Protein AF-A0A662SEF2-F1 (afdb_monomer_lite)

Secondary structure (DSSP, 8-state):
-GGGTTTT-----EEEEEESTTSSHHHHHHHHHHHHHHTT--EEEEE-PEEEETTEEEEEEEEETTT--EEEEEESS---SSEETTEEE-HHHIIIIIIHHHHHHHHH-SEEEEET--TTGGGSHHHHHHHHHHHHSSSEEEEEEESS---HHHHHHHH-TTEEEEE--GGGHHHHHHHHHHHHS--------

Radius of gyration: 16.82 Å; chains: 1; bounding box: 53×31×54 Å

pLDDT: mean 89.52, std 15.98, range [35.38, 98.81]

Sequence (193 aa):
MIFYLLSLMIVKVNVIVTGPPRSGKSTVIKKVIDELRKSGLKVGGIMTPQILIRGRRYGFKIVDIYTGGEKILASIDIKSRTKVSKYGVDLGVLESFGVEAIRRAIDSCDIIIIDEIGKMECLSKSFRNIVEMALNSDKAVLATIPMKTRDPFILSVKKRRDVIVFNVLEENKDKLAIKILRLVGGYDYSGSR

Structure (mmCIF, N/CA/C/O backbone):
data_AF-A0A662SEF2-F1
#
_entry.id   AF-A0A662SEF2-F1
#
loop_
_atom_site.group_PDB
_atom_site.id
_atom_site.typ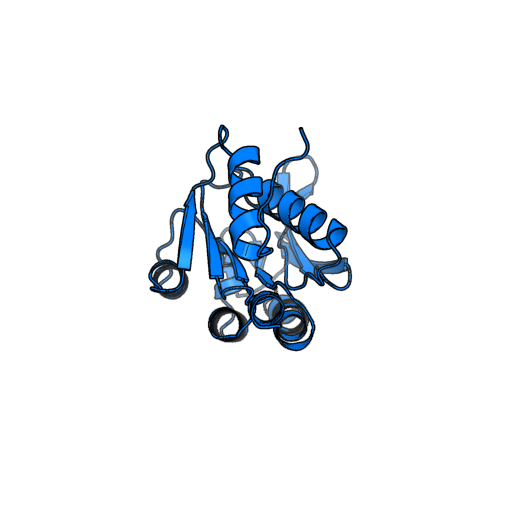e_symbol
_atom_site.label_atom_id
_atom_site.label_alt_id
_atom_site.label_comp_id
_atom_site.label_asym_id
_atom_site.label_entity_id
_atom_site.label_seq_id
_atom_site.pdbx_PDB_ins_code
_atom_site.Cartn_x
_atom_site.Cartn_y
_atom_site.Cartn_z
_atom_site.occupancy
_atom_site.B_iso_or_equiv
_atom_site.auth_seq_id
_atom_site.auth_comp_id
_atom_site.auth_asym_id
_atom_site.auth_atom_id
_atom_site.pdbx_PDB_model_num
ATOM 1 N N . MET A 1 1 ? -29.390 2.159 28.700 1.00 44.19 1 MET A N 1
ATOM 2 C CA . MET A 1 1 ? -29.656 1.631 27.341 1.00 44.19 1 MET A CA 1
ATOM 3 C C . MET A 1 1 ? -29.165 2.559 26.223 1.00 44.19 1 MET A C 1
ATOM 5 O O . MET A 1 1 ? -28.686 2.052 25.225 1.00 44.19 1 MET A O 1
ATOM 9 N N . ILE A 1 2 ? -29.174 3.890 26.404 1.00 44.38 2 ILE A N 1
ATOM 10 C CA . ILE A 1 2 ? -28.640 4.863 25.420 1.00 44.38 2 ILE A CA 1
ATOM 11 C C . ILE A 1 2 ? -27.094 4.865 25.342 1.00 44.38 2 ILE A C 1
ATOM 13 O O . ILE A 1 2 ? -26.535 5.072 24.274 1.00 44.38 2 ILE A O 1
ATOM 17 N N . PHE A 1 3 ? -26.389 4.530 26.430 1.00 38.25 3 PHE A N 1
ATOM 18 C CA . PHE A 1 3 ? -24.915 4.467 26.449 1.00 38.25 3 PHE A CA 1
ATOM 19 C C . PHE A 1 3 ? -24.298 3.291 25.663 1.00 38.25 3 PHE A C 1
ATOM 21 O O . PHE A 1 3 ? -23.138 3.370 25.279 1.00 38.25 3 PHE A O 1
ATOM 28 N N . TYR A 1 4 ? -25.059 2.224 25.385 1.00 37.47 4 TYR A N 1
ATOM 29 C CA . TYR A 1 4 ? -24.581 1.099 24.564 1.00 37.47 4 TYR A CA 1
ATOM 30 C C . TYR A 1 4 ? -24.716 1.365 23.057 1.00 37.47 4 TYR A C 1
ATOM 32 O O . TYR A 1 4 ? -23.990 0.769 22.270 1.00 37.47 4 TYR A O 1
ATOM 40 N N . LEU A 1 5 ? -25.586 2.297 22.652 1.00 36.62 5 LEU A N 1
ATOM 41 C CA . LEU A 1 5 ? -25.784 2.688 21.249 1.00 36.62 5 LEU A CA 1
ATOM 42 C C . LEU A 1 5 ? -24.692 3.626 20.707 1.00 36.62 5 LEU A C 1
ATOM 44 O O . LEU A 1 5 ? -24.621 3.843 19.504 1.00 36.62 5 LEU A O 1
ATOM 48 N N . LEU A 1 6 ? -23.828 4.155 21.579 1.00 37.16 6 LEU A N 1
ATOM 49 C CA . LEU A 1 6 ? -22.607 4.877 21.198 1.00 37.16 6 LEU A CA 1
ATOM 50 C C . LEU A 1 6 ? -21.396 3.945 21.025 1.00 37.16 6 LEU A C 1
ATOM 52 O O . LEU A 1 6 ? -20.314 4.399 20.659 1.00 37.16 6 LEU A O 1
ATOM 56 N N . SER A 1 7 ? -21.568 2.644 21.276 1.00 43.19 7 SER A N 1
ATOM 57 C CA . SER A 1 7 ? -20.547 1.640 21.004 1.00 43.19 7 SER A CA 1
ATOM 58 C C . SER A 1 7 ? -20.475 1.378 19.495 1.00 43.19 7 SER A C 1
ATOM 60 O O . SER A 1 7 ? -21.461 0.967 18.890 1.00 43.19 7 SER A O 1
ATOM 62 N N . LEU A 1 8 ? -19.287 1.600 18.918 1.00 45.81 8 LEU A N 1
ATOM 63 C CA . LEU A 1 8 ? -18.856 1.180 17.574 1.00 45.81 8 LEU A CA 1
ATOM 64 C C . LEU A 1 8 ? -19.325 1.995 16.355 1.00 45.81 8 LEU A C 1
ATOM 66 O O . LEU A 1 8 ? -19.452 1.448 15.262 1.00 45.81 8 LEU A O 1
ATOM 70 N N . MET A 1 9 ? -19.417 3.324 16.444 1.00 43.22 9 MET A N 1
ATOM 71 C CA . MET A 1 9 ? -19.063 4.104 15.248 1.00 43.22 9 MET A CA 1
ATOM 72 C C . MET A 1 9 ? -17.537 4.127 15.152 1.00 43.22 9 MET A C 1
ATOM 74 O O . MET A 1 9 ? -16.893 5.030 15.682 1.00 43.22 9 MET A O 1
ATOM 78 N N . ILE A 1 10 ? -16.941 3.128 14.488 1.00 51.72 10 ILE A N 1
ATOM 79 C CA . ILE A 1 10 ? -15.611 3.322 13.899 1.00 51.72 10 ILE A CA 1
ATOM 80 C C . ILE A 1 10 ? -15.803 4.473 12.916 1.00 51.72 10 ILE A C 1
ATOM 82 O O . ILE A 1 10 ? -16.361 4.298 11.834 1.00 51.72 10 ILE A O 1
ATOM 86 N N . VAL A 1 11 ? -15.461 5.689 13.340 1.00 56.09 11 VAL A N 1
ATOM 87 C CA . VAL A 1 11 ? -15.554 6.859 12.476 1.00 56.09 11 VAL A CA 1
ATOM 88 C C . VAL A 1 11 ? -14.625 6.586 11.304 1.00 56.09 11 VAL A C 1
ATOM 90 O O . VAL A 1 11 ? -13.414 6.459 11.484 1.00 56.09 11 VAL A O 1
ATOM 93 N N . LYS A 1 12 ? -15.211 6.458 10.110 1.00 76.19 12 LYS A N 1
ATOM 94 C CA . LYS A 1 12 ? -14.478 6.306 8.856 1.00 76.19 12 LYS A CA 1
ATOM 95 C C . LYS A 1 12 ? -13.360 7.345 8.812 1.00 76.19 12 LYS A C 1
ATOM 97 O O . LYS A 1 12 ? -13.623 8.548 8.778 1.00 76.19 12 LYS A O 1
ATOM 102 N N . VAL A 1 13 ? -12.118 6.875 8.767 1.00 87.19 13 VAL A N 1
ATOM 103 C CA . VAL A 1 13 ? -10.945 7.732 8.620 1.00 87.19 13 VAL A CA 1
ATOM 104 C C . VAL A 1 13 ? -10.013 7.157 7.567 1.00 87.19 13 VAL A C 1
ATOM 106 O O . VAL A 1 13 ? -9.640 5.984 7.606 1.00 87.19 13 VAL A O 1
ATOM 109 N N . ASN A 1 14 ? -9.619 8.009 6.624 1.00 95.62 14 ASN A N 1
ATOM 110 C CA . ASN A 1 14 ? -8.553 7.699 5.690 1.00 95.62 14 ASN A CA 1
ATOM 111 C C . ASN A 1 14 ? -7.268 8.339 6.214 1.00 95.62 14 ASN A C 1
ATOM 113 O O . ASN A 1 14 ? -7.153 9.560 6.318 1.00 95.62 14 ASN A O 1
ATOM 117 N N . VAL A 1 15 ? -6.289 7.514 6.554 1.00 96.75 15 VAL A N 1
ATOM 118 C CA . VAL A 1 15 ? -4.983 7.950 7.029 1.00 96.75 15 VAL A CA 1
ATOM 119 C C . VAL A 1 15 ? -3.951 7.694 5.946 1.00 96.75 15 VAL A C 1
ATOM 121 O O . VAL A 1 15 ? -3.790 6.580 5.454 1.00 96.75 15 VAL A O 1
ATOM 124 N N . ILE A 1 16 ? -3.205 8.736 5.601 1.00 97.19 16 ILE A N 1
ATOM 125 C CA . ILE A 1 16 ? -2.081 8.645 4.682 1.00 97.19 16 ILE A CA 1
ATOM 126 C C . ILE A 1 16 ? -0.789 8.925 5.424 1.00 97.19 16 ILE A C 1
ATOM 128 O O . ILE A 1 16 ? -0.619 9.962 6.063 1.00 97.19 16 ILE A O 1
ATOM 132 N N . VAL A 1 17 ? 0.171 8.029 5.258 1.00 96.50 17 VAL A N 1
ATOM 133 C CA . VAL A 1 17 ? 1.524 8.186 5.767 1.00 96.50 17 VAL A CA 1
ATOM 134 C C . VAL A 1 17 ? 2.463 8.527 4.615 1.00 96.50 17 VAL A C 1
ATOM 136 O O . VAL A 1 17 ? 2.629 7.779 3.654 1.00 96.50 17 VAL A O 1
ATOM 139 N N . THR A 1 18 ? 3.124 9.671 4.716 1.00 95.50 18 THR A N 1
ATOM 140 C CA . THR A 1 18 ? 4.118 10.141 3.754 1.00 95.50 18 THR A CA 1
ATOM 141 C C . THR A 1 18 ? 5.479 10.289 4.425 1.00 95.50 18 THR A C 1
ATOM 143 O O . THR A 1 18 ? 5.588 10.326 5.643 1.00 95.50 18 THR A O 1
ATOM 146 N N . GLY A 1 19 ? 6.546 10.354 3.637 1.00 92.69 19 GLY A N 1
ATOM 147 C CA . GLY A 1 19 ? 7.896 10.595 4.141 1.00 92.69 19 GLY A CA 1
ATOM 148 C C . GLY A 1 19 ? 8.964 10.230 3.114 1.00 92.69 19 GLY A C 1
ATOM 149 O O . GLY A 1 19 ? 8.636 9.611 2.086 1.00 92.69 19 GLY A O 1
ATOM 150 N N . PRO A 1 20 ? 10.230 10.608 3.359 1.00 90.00 20 PRO A N 1
ATOM 151 C CA . PRO A 1 20 ? 11.333 10.321 2.451 1.00 90.00 20 PRO A CA 1
ATOM 152 C C . PRO A 1 20 ? 11.426 8.830 2.075 1.00 90.00 20 PRO A C 1
ATOM 154 O O . PRO A 1 20 ? 10.958 7.951 2.811 1.00 90.00 20 PRO A O 1
ATOM 157 N N . PRO A 1 21 ? 12.032 8.487 0.926 1.00 85.06 21 PRO A N 1
ATOM 158 C CA . PRO A 1 21 ? 12.357 7.099 0.626 1.00 85.06 21 PRO A CA 1
ATOM 159 C C . PRO A 1 21 ? 13.143 6.467 1.781 1.00 85.06 21 PRO A C 1
ATOM 161 O O . PRO A 1 21 ? 14.070 7.079 2.298 1.00 85.06 21 PRO A O 1
ATOM 164 N N . ARG A 1 22 ? 12.781 5.235 2.165 1.00 84.88 22 ARG A N 1
ATOM 165 C CA . ARG A 1 22 ? 13.397 4.495 3.287 1.00 84.88 22 ARG A CA 1
ATOM 166 C C . ARG A 1 22 ? 13.231 5.136 4.675 1.00 84.88 22 ARG A C 1
ATOM 168 O O . ARG A 1 22 ? 13.851 4.660 5.613 1.00 84.88 22 ARG A O 1
ATOM 175 N N . SER A 1 23 ? 12.328 6.104 4.854 1.00 86.19 23 SER A N 1
ATOM 176 C CA . SER A 1 23 ? 12.056 6.709 6.171 1.00 86.19 23 SER A CA 1
ATOM 177 C C . SER A 1 23 ? 11.423 5.762 7.202 1.00 86.19 23 SER A C 1
ATOM 179 O O . SER A 1 23 ? 11.220 6.153 8.343 1.00 86.19 23 SER A O 1
ATOM 181 N N . GLY A 1 24 ? 11.095 4.519 6.830 1.00 87.62 24 GLY A N 1
ATOM 182 C CA . GLY A 1 24 ? 10.469 3.542 7.725 1.00 87.62 24 GLY A CA 1
ATOM 183 C C . GLY A 1 24 ? 8.939 3.546 7.715 1.00 87.62 24 GLY A C 1
ATOM 184 O O . GLY A 1 24 ? 8.348 2.995 8.635 1.00 87.62 24 GLY A O 1
ATOM 185 N N . LYS A 1 25 ? 8.290 4.114 6.683 1.00 92.12 25 LYS A N 1
ATOM 186 C CA . LYS A 1 25 ? 6.822 4.056 6.509 1.00 92.12 25 LYS A CA 1
ATOM 187 C C . LYS A 1 25 ? 6.285 2.632 6.671 1.00 92.12 25 LYS A C 1
ATOM 189 O O . LYS A 1 25 ? 5.518 2.383 7.590 1.00 92.12 25 LYS A O 1
ATOM 194 N N . SER A 1 26 ? 6.785 1.686 5.877 1.00 90.12 26 SER A N 1
ATOM 195 C CA . SER A 1 26 ? 6.378 0.278 5.956 1.00 90.12 26 SER A CA 1
ATOM 196 C C . SER A 1 26 ? 6.639 -0.350 7.329 1.00 90.12 26 SER A C 1
ATOM 198 O O . SER A 1 26 ? 5.915 -1.249 7.732 1.00 90.12 26 SER A O 1
ATOM 200 N N . THR A 1 27 ? 7.643 0.116 8.082 1.00 91.38 27 THR A N 1
ATOM 201 C CA . THR A 1 27 ? 7.881 -0.339 9.463 1.00 91.38 27 THR A CA 1
ATOM 202 C C . THR A 1 27 ? 6.772 0.133 10.401 1.00 91.38 27 THR A C 1
ATOM 204 O O . THR A 1 27 ? 6.268 -0.659 11.190 1.00 91.38 27 THR A O 1
ATOM 207 N N . VAL A 1 28 ? 6.357 1.400 10.287 1.00 93.50 28 VAL A N 1
ATOM 208 C CA . VAL A 1 28 ? 5.214 1.942 11.040 1.00 93.50 28 VAL A CA 1
ATOM 209 C C . VAL A 1 28 ? 3.935 1.191 10.672 1.00 93.50 28 VAL A C 1
ATOM 211 O O . VAL A 1 28 ? 3.215 0.760 11.564 1.00 93.50 28 VAL A O 1
ATOM 214 N N . ILE A 1 29 ? 3.689 0.972 9.376 1.00 94.94 29 ILE A N 1
ATOM 215 C CA . ILE A 1 29 ? 2.516 0.233 8.893 1.00 94.94 29 ILE A CA 1
ATOM 216 C C . ILE A 1 29 ? 2.483 -1.192 9.454 1.00 94.94 29 ILE A C 1
ATOM 218 O O . ILE A 1 29 ? 1.457 -1.593 9.986 1.00 94.94 29 ILE A O 1
ATOM 222 N N . LYS A 1 30 ? 3.601 -1.932 9.416 1.00 94.62 30 LYS A N 1
ATOM 223 C CA . LYS A 1 30 ? 3.683 -3.282 10.003 1.00 94.62 30 LYS A CA 1
ATOM 224 C C . LYS A 1 30 ? 3.312 -3.292 11.483 1.00 94.62 30 LYS A C 1
ATOM 226 O O . LYS A 1 30 ? 2.464 -4.077 11.880 1.00 94.62 30 LYS A O 1
ATOM 231 N N . LYS A 1 31 ? 3.874 -2.366 12.269 1.00 94.12 31 LYS A N 1
ATOM 232 C CA . LYS A 1 31 ? 3.548 -2.244 13.697 1.00 94.12 31 LYS A CA 1
ATOM 233 C C . LYS A 1 31 ? 2.052 -1.998 13.916 1.00 94.12 31 LYS A C 1
ATOM 235 O O . LYS A 1 31 ? 1.458 -2.599 14.799 1.00 94.12 31 LYS A O 1
ATOM 240 N N . VAL A 1 32 ? 1.441 -1.135 13.102 1.00 94.94 32 VAL A N 1
ATOM 241 C CA . VAL A 1 32 ? -0.002 -0.868 13.170 1.00 94.94 32 VAL A CA 1
ATOM 242 C C . VAL A 1 32 ? -0.815 -2.116 12.810 1.00 94.94 32 VAL A C 1
ATOM 244 O O . VAL A 1 32 ? -1.749 -2.442 13.532 1.00 94.94 32 VAL A O 1
ATOM 247 N N . ILE A 1 33 ? -0.453 -2.839 11.746 1.00 95.75 33 ILE A N 1
ATOM 248 C CA . ILE A 1 33 ? -1.120 -4.095 11.358 1.00 95.75 33 ILE A CA 1
ATOM 249 C C . ILE A 1 33 ? -1.082 -5.106 12.507 1.00 95.75 33 ILE A C 1
ATOM 251 O O . ILE A 1 33 ? -2.110 -5.705 12.820 1.00 95.75 33 ILE A O 1
ATOM 255 N N . ASP A 1 34 ? 0.084 -5.289 13.128 1.00 95.31 34 ASP A N 1
ATOM 256 C CA . ASP A 1 34 ? 0.270 -6.264 14.202 1.00 95.31 34 ASP A CA 1
ATOM 257 C C . ASP A 1 34 ? -0.615 -5.939 15.412 1.00 95.31 34 ASP A C 1
ATOM 259 O O . ASP A 1 34 ? -1.302 -6.821 15.923 1.00 95.31 34 ASP A O 1
ATOM 263 N N . GLU A 1 35 ? -0.659 -4.676 15.842 1.00 94.56 35 GLU A N 1
ATOM 264 C CA . GLU A 1 35 ? -1.510 -4.254 16.962 1.00 94.56 35 GLU A CA 1
ATOM 265 C C . GLU A 1 35 ? -3.009 -4.341 16.627 1.00 94.56 35 GLU A C 1
ATOM 267 O O . GLU A 1 35 ? -3.785 -4.831 17.442 1.00 94.56 35 GLU A O 1
ATOM 272 N N . LEU A 1 36 ? -3.433 -3.963 15.414 1.00 93.25 36 LEU A N 1
ATOM 273 C CA . LEU A 1 36 ? -4.834 -4.110 14.990 1.00 93.25 36 LEU A CA 1
ATOM 274 C C . LEU A 1 36 ? -5.283 -5.580 15.007 1.00 93.25 36 LEU A C 1
ATOM 276 O O . LEU A 1 36 ? -6.379 -5.890 15.472 1.00 93.25 36 LEU A O 1
ATOM 280 N N . ARG A 1 37 ? -4.421 -6.493 14.544 1.00 94.50 37 ARG A N 1
ATOM 281 C CA . ARG A 1 37 ? -4.686 -7.939 14.573 1.00 94.50 37 ARG A CA 1
ATOM 282 C C . ARG A 1 37 ? -4.759 -8.488 15.991 1.00 94.50 37 ARG A C 1
ATOM 284 O O . ARG A 1 37 ? -5.630 -9.309 16.264 1.00 94.50 37 ARG A O 1
ATOM 291 N N . LYS A 1 38 ? -3.883 -8.036 16.896 1.00 94.25 38 LYS A N 1
ATOM 292 C CA . LYS A 1 38 ? -3.943 -8.406 18.323 1.00 94.25 38 LYS A CA 1
ATOM 293 C C . LYS A 1 38 ? -5.261 -7.980 18.968 1.00 94.25 38 LYS A C 1
ATOM 295 O O . LYS A 1 38 ? -5.769 -8.701 19.819 1.00 94.25 38 LYS A O 1
ATOM 300 N N . SER A 1 39 ? -5.839 -6.868 18.519 1.00 89.88 39 SER A N 1
ATOM 301 C CA . SER A 1 39 ? -7.168 -6.409 18.938 1.00 89.88 39 SER A CA 1
ATOM 302 C C . SER A 1 39 ? -8.333 -7.152 18.265 1.00 89.88 39 SER A C 1
ATOM 304 O O . SER A 1 39 ? -9.484 -6.783 18.467 1.00 89.88 39 SER A O 1
ATOM 306 N N . GLY A 1 40 ? -8.065 -8.188 17.464 1.00 92.00 40 GLY A N 1
ATOM 307 C CA . GLY A 1 40 ? -9.087 -9.022 16.826 1.00 92.00 40 GLY A CA 1
ATOM 308 C C . GLY A 1 40 ? -9.661 -8.470 15.518 1.00 92.00 40 GLY A C 1
ATOM 309 O O . GLY A 1 40 ? -10.574 -9.081 14.966 1.00 92.00 40 GLY A O 1
ATOM 310 N N . LEU A 1 41 ? -9.134 -7.356 14.996 1.00 93.19 41 LEU A N 1
ATOM 311 C CA . LEU A 1 41 ? -9.601 -6.770 13.736 1.00 93.19 41 LEU A CA 1
ATOM 312 C C . LEU A 1 41 ? -9.055 -7.533 12.523 1.00 93.19 41 LEU A C 1
ATOM 314 O O . LEU A 1 41 ? -7.875 -7.901 12.455 1.00 93.19 41 LEU A O 1
ATOM 318 N N . LYS A 1 42 ? -9.902 -7.710 11.510 1.00 96.25 42 LYS A N 1
ATOM 319 C CA . LYS A 1 42 ? -9.524 -8.239 10.199 1.00 96.25 42 LYS A CA 1
ATOM 320 C C . LYS A 1 42 ? -8.858 -7.136 9.387 1.00 96.25 42 LYS A C 1
ATOM 322 O O . LYS A 1 42 ? -9.490 -6.155 9.001 1.00 96.25 42 LYS A O 1
ATOM 327 N N . VAL A 1 43 ? -7.577 -7.324 9.095 1.00 97.69 43 VAL A N 1
ATOM 328 C CA . VAL A 1 43 ? -6.767 -6.379 8.318 1.00 97.69 43 VAL A CA 1
ATOM 329 C C . VAL A 1 43 ? -6.410 -7.002 6.972 1.00 97.69 43 VAL A C 1
ATOM 331 O O . VAL A 1 43 ? -5.843 -8.098 6.936 1.00 97.69 43 VAL A O 1
ATOM 334 N N . GLY A 1 44 ? -6.710 -6.294 5.883 1.00 98.38 44 GLY A N 1
ATOM 335 C CA . GLY A 1 44 ? -6.449 -6.740 4.513 1.00 98.38 44 GLY A CA 1
ATOM 336 C C . GLY A 1 44 ? -5.850 -5.648 3.632 1.00 98.38 44 GLY A C 1
ATOM 337 O O . GLY A 1 44 ? -5.593 -4.532 4.079 1.00 98.38 44 GLY A O 1
ATOM 338 N N . GLY A 1 45 ? -5.627 -5.980 2.363 1.00 98.62 45 GLY A N 1
ATOM 339 C CA . GLY A 1 45 ? -5.049 -5.087 1.364 1.00 98.62 45 GLY A CA 1
ATOM 340 C C . GLY A 1 45 ? -3.636 -5.519 0.995 1.00 98.62 45 GLY A C 1
ATOM 341 O O . GLY A 1 45 ? -3.345 -6.716 0.979 1.00 98.62 45 GLY A O 1
ATOM 342 N N . ILE A 1 46 ? -2.760 -4.565 0.681 1.00 98.56 46 ILE A N 1
ATOM 343 C CA . ILE A 1 46 ? -1.445 -4.873 0.112 1.00 98.56 46 ILE A CA 1
ATOM 344 C C . ILE A 1 46 ? -0.271 -4.209 0.824 1.00 98.56 46 ILE A C 1
ATOM 346 O O . ILE A 1 46 ? -0.361 -3.091 1.338 1.00 98.56 46 ILE A O 1
ATOM 350 N N . MET A 1 47 ? 0.867 -4.899 0.759 1.00 97.75 47 MET A N 1
ATOM 351 C CA . MET A 1 47 ? 2.193 -4.353 1.029 1.00 97.75 47 MET A CA 1
ATOM 352 C C . MET A 1 47 ? 3.139 -4.578 -0.154 1.00 97.75 47 MET A C 1
ATOM 354 O O . MET A 1 47 ? 3.098 -5.630 -0.789 1.00 97.75 47 MET A O 1
ATOM 358 N N . THR A 1 48 ? 4.073 -3.657 -0.392 1.00 94.94 48 THR A N 1
ATOM 359 C CA . THR A 1 48 ? 5.058 -3.748 -1.482 1.00 94.94 48 THR A CA 1
ATOM 360 C C . THR A 1 48 ? 6.509 -3.732 -0.974 1.00 94.94 48 THR A C 1
ATOM 362 O O . THR A 1 48 ? 7.251 -2.761 -1.181 1.00 94.94 48 THR A O 1
ATOM 365 N N . PRO A 1 49 ? 6.964 -4.777 -0.254 1.00 94.56 49 PRO A N 1
ATOM 366 C CA . PRO A 1 49 ? 8.307 -4.804 0.309 1.00 94.56 49 PRO A CA 1
ATOM 367 C C . PRO A 1 49 ? 9.386 -4.907 -0.779 1.00 94.56 49 PRO A C 1
ATOM 369 O O . PRO A 1 49 ? 9.213 -5.521 -1.833 1.00 94.56 49 PRO A O 1
ATOM 372 N N . GLN A 1 50 ? 10.549 -4.322 -0.495 1.00 94.56 50 GLN A N 1
ATOM 373 C CA . GLN A 1 50 ? 11.711 -4.391 -1.382 1.00 94.56 50 GLN A CA 1
ATOM 374 C C . GLN A 1 50 ? 12.378 -5.765 -1.311 1.00 94.56 50 GLN A C 1
ATOM 376 O O . GLN A 1 50 ? 12.544 -6.329 -0.233 1.00 94.56 50 GLN A O 1
ATOM 381 N N . ILE A 1 51 ? 12.857 -6.240 -2.458 1.00 96.12 51 ILE A N 1
ATOM 382 C CA . ILE A 1 51 ? 13.719 -7.415 -2.573 1.00 96.12 51 ILE A CA 1
ATOM 383 C C . ILE A 1 51 ? 15.167 -6.930 -2.627 1.00 96.12 51 ILE A C 1
ATOM 385 O O . ILE A 1 51 ? 15.534 -6.133 -3.501 1.00 96.12 51 ILE A O 1
ATOM 389 N N . LEU A 1 52 ? 15.993 -7.410 -1.699 1.00 95.81 52 LEU A N 1
ATOM 390 C CA . LEU A 1 52 ? 17.425 -7.128 -1.646 1.00 95.81 52 LEU A CA 1
ATOM 391 C C . LEU A 1 52 ? 18.210 -8.394 -2.000 1.00 95.81 52 LEU A C 1
ATOM 393 O O . LEU A 1 52 ? 17.983 -9.445 -1.414 1.00 95.81 52 LEU A O 1
ATOM 397 N N . ILE A 1 53 ? 19.162 -8.277 -2.925 1.00 95.69 53 ILE A N 1
ATOM 398 C CA . ILE A 1 53 ? 20.134 -9.326 -3.250 1.00 95.69 53 ILE A CA 1
ATOM 399 C C . ILE A 1 53 ? 21.523 -8.716 -3.091 1.00 95.69 53 ILE A C 1
ATOM 401 O O . ILE A 1 53 ? 21.824 -7.687 -3.700 1.00 95.69 53 ILE A O 1
ATOM 405 N N . ARG A 1 54 ? 22.362 -9.324 -2.240 1.00 94.12 54 ARG A N 1
ATOM 406 C CA . ARG A 1 54 ? 23.727 -8.845 -1.936 1.00 94.12 54 ARG A CA 1
ATOM 407 C C . ARG A 1 54 ? 23.764 -7.351 -1.562 1.00 94.12 54 ARG A C 1
ATOM 409 O O . ARG A 1 54 ? 24.551 -6.577 -2.099 1.00 94.12 54 ARG A O 1
ATOM 416 N N . GLY A 1 55 ? 22.832 -6.919 -0.708 1.00 91.25 55 GLY A N 1
ATOM 417 C CA . GLY A 1 55 ? 22.719 -5.527 -0.247 1.00 91.25 55 GLY A CA 1
ATOM 418 C C . GLY A 1 55 ? 22.198 -4.521 -1.286 1.00 91.25 55 GLY A C 1
ATOM 419 O O . GLY A 1 55 ? 22.017 -3.346 -0.968 1.00 91.25 55 GLY A O 1
ATOM 420 N N . ARG A 1 56 ? 21.912 -4.947 -2.522 1.00 93.38 56 ARG A N 1
ATOM 421 C CA . ARG A 1 56 ? 21.377 -4.088 -3.586 1.00 93.38 56 ARG A CA 1
ATOM 422 C C . ARG A 1 56 ? 19.904 -4.384 -3.825 1.00 93.38 56 ARG A C 1
ATOM 424 O O . ARG A 1 56 ? 19.472 -5.532 -3.777 1.00 93.38 56 ARG A O 1
ATOM 431 N N . ARG A 1 57 ? 19.124 -3.343 -4.132 1.00 95.81 57 ARG A N 1
ATOM 432 C CA . ARG A 1 57 ? 17.717 -3.516 -4.510 1.00 95.81 57 ARG A CA 1
ATOM 433 C C . ARG A 1 57 ? 17.622 -4.236 -5.854 1.00 95.81 57 ARG A C 1
ATOM 435 O O . ARG A 1 57 ? 18.043 -3.692 -6.879 1.00 95.81 57 ARG A O 1
ATOM 442 N N . TYR A 1 58 ? 17.056 -5.435 -5.803 1.00 97.50 58 TYR A N 1
ATOM 443 C CA . TYR A 1 58 ? 16.758 -6.291 -6.945 1.00 97.50 58 TYR A CA 1
ATOM 444 C C . TYR A 1 58 ? 15.381 -5.975 -7.537 1.00 97.50 58 TYR A C 1
ATOM 446 O O . TYR A 1 58 ? 15.226 -5.890 -8.753 1.00 97.50 58 TYR A O 1
ATOM 454 N N . GLY A 1 59 ? 14.395 -5.728 -6.675 1.00 97.19 59 GLY A N 1
ATOM 455 C CA . GLY A 1 59 ? 13.015 -5.529 -7.093 1.00 97.19 59 GLY A CA 1
ATOM 456 C C . GLY A 1 59 ? 12.078 -5.237 -5.930 1.00 97.19 59 GLY A C 1
ATOM 457 O O . GLY A 1 59 ? 12.516 -4.800 -4.862 1.00 97.19 59 GLY A O 1
ATOM 458 N N . PHE A 1 60 ? 10.796 -5.485 -6.153 1.00 97.00 60 PHE A N 1
ATOM 459 C CA . PHE A 1 60 ? 9.694 -5.265 -5.230 1.00 97.00 60 PHE A CA 1
ATOM 460 C C . PHE A 1 60 ? 8.719 -6.431 -5.345 1.00 97.00 60 PHE A C 1
ATOM 462 O O . PHE A 1 60 ? 8.403 -6.874 -6.453 1.00 97.00 60 PHE A O 1
ATOM 469 N N . LYS A 1 61 ? 8.251 -6.921 -4.200 1.00 97.62 61 LYS A N 1
ATOM 470 C CA . LYS A 1 61 ? 7.111 -7.833 -4.154 1.00 97.62 61 LYS A CA 1
ATOM 471 C C . LYS A 1 61 ? 5.821 -7.036 -4.046 1.00 97.62 61 LYS A C 1
ATOM 473 O O . LYS A 1 61 ? 5.845 -5.853 -3.721 1.00 97.62 61 LYS A O 1
ATOM 478 N N . ILE A 1 62 ? 4.718 -7.728 -4.254 1.00 98.12 62 ILE A N 1
ATOM 479 C CA . ILE A 1 62 ? 3.407 -7.369 -3.742 1.00 98.12 62 ILE A CA 1
ATOM 480 C C . ILE A 1 62 ? 2.928 -8.517 -2.855 1.00 98.12 62 ILE A C 1
ATOM 482 O O . ILE A 1 62 ? 3.072 -9.683 -3.221 1.00 98.12 62 ILE A O 1
ATOM 486 N N . VAL A 1 63 ? 2.431 -8.184 -1.673 1.00 98.44 63 VAL A N 1
ATOM 487 C CA . VAL A 1 63 ? 1.999 -9.125 -0.639 1.00 98.44 63 VAL A CA 1
ATOM 488 C C . VAL A 1 63 ? 0.542 -8.833 -0.328 1.00 98.44 63 VAL A C 1
ATOM 490 O O . VAL A 1 63 ? 0.210 -7.684 -0.041 1.00 98.44 63 VAL A O 1
ATOM 493 N N . ASP A 1 64 ? -0.302 -9.856 -0.374 1.00 98.44 64 ASP A N 1
ATOM 494 C CA . ASP A 1 64 ? -1.666 -9.793 0.143 1.00 98.44 64 ASP A CA 1
ATOM 495 C C . ASP A 1 64 ? -1.599 -9.956 1.662 1.00 98.44 64 ASP A C 1
ATOM 497 O O . ASP A 1 64 ? -1.155 -10.981 2.179 1.00 98.44 64 ASP A O 1
ATOM 501 N N . ILE A 1 65 ? -2.015 -8.922 2.387 1.00 98.25 65 ILE A N 1
ATOM 502 C CA . ILE A 1 65 ? -1.941 -8.898 3.847 1.00 98.25 65 ILE A CA 1
ATOM 503 C C . ILE A 1 65 ? -2.852 -9.962 4.452 1.00 98.25 65 ILE A C 1
ATOM 505 O O . ILE A 1 65 ? -2.475 -10.574 5.449 1.00 98.25 65 ILE A O 1
ATOM 509 N N . TYR A 1 66 ? -4.026 -10.192 3.864 1.00 96.50 66 TYR A N 1
ATOM 510 C CA . TYR A 1 66 ? -5.028 -11.093 4.419 1.00 96.50 66 TYR A CA 1
ATOM 511 C C . TYR A 1 66 ? -4.592 -12.555 4.304 1.0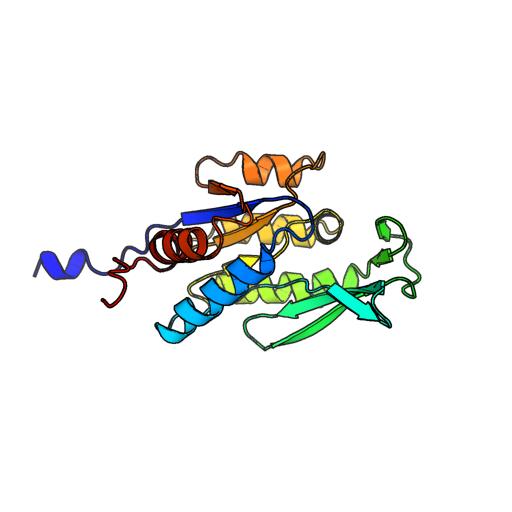0 96.50 66 TYR A C 1
ATOM 513 O O . TYR A 1 66 ? -4.685 -13.305 5.272 1.00 96.50 66 TYR A O 1
ATOM 521 N N . THR A 1 67 ? -4.084 -12.952 3.135 1.00 96.81 67 THR A N 1
ATOM 522 C CA . THR A 1 67 ? -3.684 -14.345 2.870 1.00 96.81 67 THR A CA 1
ATOM 523 C C . THR A 1 67 ? -2.215 -14.633 3.177 1.00 96.81 67 THR A C 1
ATOM 525 O O . THR A 1 67 ? -1.838 -15.791 3.329 1.00 96.81 67 THR A O 1
ATOM 528 N N . GLY A 1 68 ? -1.369 -13.601 3.240 1.00 97.06 68 GLY A N 1
ATOM 529 C CA . GLY A 1 68 ? 0.086 -13.735 3.333 1.00 97.06 68 GLY A CA 1
ATOM 530 C C . GLY A 1 68 ? 0.764 -14.129 2.016 1.00 97.06 68 GLY A C 1
ATOM 531 O O . GLY A 1 68 ? 1.988 -14.253 1.982 1.00 97.06 68 GLY A O 1
ATOM 532 N N . GLY A 1 69 ? 0.003 -14.321 0.932 1.00 98.12 69 GLY A N 1
ATOM 533 C CA . GLY A 1 69 ? 0.552 -14.644 -0.382 1.00 98.12 69 GLY A CA 1
ATOM 534 C C . GLY A 1 69 ? 1.421 -13.513 -0.933 1.00 98.12 69 GLY A C 1
ATOM 535 O O . GLY A 1 69 ? 1.187 -12.337 -0.649 1.00 98.12 69 GLY A O 1
ATOM 536 N N . GLU A 1 70 ? 2.404 -13.848 -1.767 1.00 98.25 70 GLU A N 1
ATOM 537 C CA . GLU A 1 70 ? 3.300 -12.861 -2.370 1.00 98.25 70 GLU A CA 1
ATOM 538 C C . GLU A 1 70 ? 3.645 -13.176 -3.830 1.00 98.25 70 GLU A C 1
ATOM 540 O O . GLU A 1 7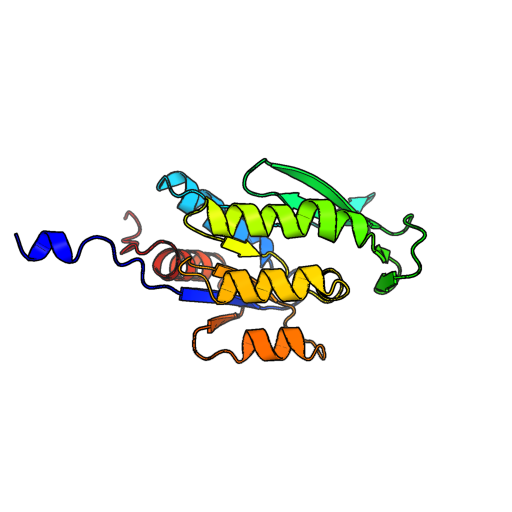0 ? 3.749 -14.334 -4.234 1.00 98.25 70 GLU A O 1
ATOM 545 N N . LYS A 1 71 ? 3.853 -12.126 -4.631 1.00 98.38 71 LYS A N 1
ATOM 546 C CA . LYS A 1 71 ? 4.343 -12.198 -6.017 1.00 98.38 71 LYS A CA 1
ATOM 547 C C . LYS A 1 71 ? 5.394 -11.119 -6.277 1.00 98.38 71 LYS A C 1
ATOM 549 O O . LYS A 1 71 ? 5.457 -10.122 -5.561 1.00 98.38 71 LYS A O 1
ATOM 554 N N . ILE A 1 72 ? 6.223 -11.286 -7.309 1.00 98.12 72 ILE A N 1
ATOM 555 C CA . ILE A 1 72 ? 7.158 -10.237 -7.748 1.00 98.12 72 ILE A CA 1
ATOM 556 C C . ILE A 1 72 ? 6.381 -9.221 -8.592 1.00 98.12 72 ILE A C 1
ATOM 558 O O . ILE A 1 72 ? 5.871 -9.565 -9.650 1.00 98.12 72 ILE A O 1
ATOM 562 N N . LEU A 1 73 ? 6.312 -7.973 -8.127 1.00 98.06 73 LEU A N 1
ATOM 563 C CA . LEU A 1 73 ? 5.655 -6.871 -8.838 1.00 98.06 73 LEU A CA 1
ATOM 564 C C . LEU A 1 73 ? 6.597 -6.216 -9.854 1.00 98.06 73 LEU A C 1
ATOM 566 O O . LEU A 1 73 ? 6.197 -5.852 -10.957 1.00 98.06 73 LEU A O 1
ATOM 570 N N . ALA A 1 74 ? 7.857 -6.025 -9.466 1.00 97.94 74 ALA A N 1
ATOM 571 C CA . ALA A 1 74 ? 8.849 -5.391 -10.320 1.00 97.94 74 ALA A CA 1
ATOM 572 C C . ALA A 1 74 ? 10.254 -5.905 -10.011 1.00 97.94 74 ALA A C 1
ATOM 574 O O . ALA A 1 74 ? 10.608 -6.097 -8.849 1.00 97.94 74 ALA A O 1
ATOM 575 N N . SER A 1 75 ? 11.093 -6.081 -11.028 1.00 98.00 75 SER A N 1
ATOM 576 C CA . SER A 1 75 ? 12.500 -6.453 -10.848 1.00 98.00 75 SER A CA 1
ATOM 577 C C . SER A 1 75 ? 13.361 -5.971 -12.012 1.00 98.00 75 SER A C 1
ATOM 579 O O . SER A 1 75 ? 12.856 -5.468 -13.016 1.00 98.00 75 SER A O 1
ATOM 581 N N . ILE A 1 76 ? 14.680 -6.085 -11.858 1.00 97.31 76 ILE A N 1
ATOM 582 C CA . ILE A 1 76 ? 15.640 -5.798 -12.934 1.00 97.31 76 ILE A CA 1
ATOM 583 C C . ILE A 1 76 ? 15.584 -6.817 -14.085 1.00 97.31 76 ILE A C 1
ATOM 585 O O . ILE A 1 76 ? 15.989 -6.477 -15.193 1.00 97.31 76 ILE A O 1
ATOM 589 N N . ASP A 1 77 ? 15.052 -8.019 -13.841 1.00 97.25 77 ASP A N 1
ATOM 590 C CA . ASP A 1 77 ? 15.015 -9.113 -14.824 1.00 97.25 77 ASP A CA 1
ATOM 591 C C . ASP A 1 77 ? 13.683 -9.190 -15.583 1.00 97.25 77 ASP A C 1
ATOM 593 O O . ASP A 1 77 ? 13.597 -9.822 -16.637 1.00 97.25 77 ASP A O 1
ATOM 597 N N . ILE A 1 78 ? 12.638 -8.518 -15.086 1.00 96.69 78 ILE A N 1
ATOM 598 C CA . ILE A 1 78 ? 11.349 -8.444 -15.778 1.00 96.69 78 ILE A CA 1
ATOM 599 C C . ILE A 1 78 ? 11.509 -7.623 -17.063 1.00 96.69 78 ILE A C 1
ATOM 601 O O . ILE A 1 78 ? 11.716 -6.405 -17.052 1.00 96.69 78 ILE A O 1
ATOM 605 N N . LYS A 1 79 ? 11.352 -8.293 -18.206 1.00 94.94 79 LYS A N 1
ATOM 606 C CA . LYS A 1 79 ? 11.310 -7.660 -19.528 1.00 94.94 79 LYS A CA 1
ATOM 607 C C . LYS A 1 79 ? 9.898 -7.140 -19.807 1.00 94.94 79 LYS A C 1
ATOM 609 O O . LYS A 1 79 ? 9.098 -7.803 -20.452 1.00 94.94 79 LYS A O 1
ATOM 614 N N . SER A 1 80 ? 9.606 -5.937 -19.320 1.00 93.31 80 SER A N 1
ATOM 615 C CA . SER A 1 80 ? 8.326 -5.248 -19.538 1.00 93.31 80 SER A CA 1
ATOM 616 C C . SER A 1 80 ? 8.507 -3.970 -20.358 1.00 93.31 80 SER A C 1
ATOM 618 O O . SER A 1 80 ? 9.536 -3.291 -20.252 1.00 93.31 80 SER A O 1
ATOM 620 N N . ARG A 1 81 ? 7.494 -3.623 -21.166 1.00 91.94 81 ARG A N 1
ATOM 621 C CA . ARG A 1 81 ? 7.394 -2.300 -21.815 1.00 91.94 81 ARG A CA 1
ATOM 622 C C . ARG A 1 81 ? 7.151 -1.194 -20.784 1.00 91.94 81 ARG A C 1
ATOM 624 O O . ARG A 1 81 ? 7.557 -0.056 -20.996 1.00 91.94 81 ARG A O 1
ATOM 631 N N . THR A 1 82 ? 6.550 -1.544 -19.651 1.00 94.06 82 THR A N 1
ATOM 632 C CA . THR A 1 82 ? 6.299 -0.640 -18.533 1.00 94.06 82 THR A CA 1
ATOM 633 C C . THR A 1 82 ? 7.470 -0.700 -17.560 1.00 94.06 82 THR A C 1
ATOM 635 O O . THR A 1 82 ? 7.739 -1.738 -16.952 1.00 94.06 82 THR A O 1
ATOM 638 N N . LYS A 1 83 ? 8.180 0.421 -17.401 1.00 94.94 83 LYS A N 1
ATOM 639 C CA . LYS A 1 83 ? 9.356 0.512 -16.529 1.00 94.94 83 LYS A CA 1
ATOM 640 C C . LYS A 1 83 ? 9.299 1.719 -15.610 1.00 94.94 83 LYS A C 1
ATOM 642 O O . LYS A 1 83 ? 8.839 2.796 -15.986 1.00 94.94 83 LYS A O 1
ATOM 647 N N . VAL A 1 84 ? 9.867 1.559 -14.419 1.00 93.31 84 VAL A N 1
ATOM 648 C CA . VAL A 1 84 ? 10.175 2.670 -13.514 1.00 93.31 84 VAL A CA 1
ATOM 649 C C . VAL A 1 84 ? 11.652 2.599 -13.162 1.00 93.31 84 VAL A C 1
ATOM 651 O O . VAL A 1 84 ? 12.096 1.693 -12.456 1.00 93.31 84 VAL A O 1
ATOM 654 N N . SER A 1 85 ? 12.424 3.575 -13.652 1.00 93.19 85 SER A N 1
ATOM 655 C CA . SER A 1 85 ? 13.889 3.513 -13.623 1.00 93.19 85 SER A CA 1
ATOM 656 C C . SER A 1 85 ? 14.362 2.214 -14.300 1.00 93.19 85 SER A C 1
ATOM 658 O O . SER A 1 85 ? 13.956 1.936 -15.426 1.00 93.19 85 SER A O 1
ATOM 660 N N . LYS A 1 86 ? 15.188 1.410 -13.630 1.00 95.44 86 LYS A N 1
ATOM 661 C CA . LYS A 1 86 ? 15.711 0.142 -14.153 1.00 95.44 86 LYS A CA 1
ATOM 662 C C . LYS A 1 86 ? 14.781 -1.067 -13.985 1.00 95.44 86 LYS A C 1
ATOM 664 O O . LYS A 1 86 ? 15.132 -2.138 -14.461 1.00 95.44 86 LYS A O 1
ATOM 669 N N . TYR A 1 87 ? 13.652 -0.934 -13.286 1.00 97.81 87 TYR A N 1
ATOM 670 C CA . TYR A 1 87 ? 12.786 -2.074 -12.967 1.00 97.81 87 TYR A CA 1
ATOM 671 C C . TYR A 1 87 ? 11.670 -2.210 -14.001 1.00 97.81 87 TYR A C 1
ATOM 673 O O . TYR A 1 87 ? 10.931 -1.248 -14.239 1.00 97.81 87 TYR A O 1
ATOM 681 N N . GLY A 1 88 ? 11.540 -3.396 -14.593 1.00 98.06 88 GLY A N 1
ATOM 682 C CA . GLY A 1 88 ? 10.343 -3.779 -15.333 1.00 98.06 88 GLY A CA 1
ATOM 683 C C . GLY A 1 88 ? 9.209 -4.079 -14.366 1.00 98.06 88 GLY A C 1
ATOM 684 O O . GLY A 1 88 ? 9.430 -4.745 -13.356 1.00 98.06 88 GLY A O 1
ATOM 685 N N . VAL A 1 89 ? 8.023 -3.551 -14.660 1.00 97.94 89 VAL A N 1
ATOM 686 C CA . VAL A 1 89 ? 6.821 -3.704 -13.833 1.00 97.94 89 VAL A CA 1
ATOM 687 C C . VAL A 1 89 ? 5.879 -4.702 -14.497 1.00 97.94 89 VAL A C 1
ATOM 689 O O . VAL A 1 89 ? 5.567 -4.562 -15.685 1.00 97.94 89 VAL A O 1
ATOM 692 N N . ASP A 1 90 ? 5.423 -5.686 -13.728 1.00 97.69 90 ASP A N 1
ATOM 693 C CA . ASP A 1 90 ? 4.397 -6.644 -14.127 1.00 97.69 90 ASP A CA 1
ATOM 694 C C . ASP A 1 90 ? 3.015 -6.138 -13.686 1.00 97.69 90 ASP A C 1
ATOM 696 O O . ASP A 1 90 ? 2.566 -6.344 -12.556 1.00 97.69 90 ASP A O 1
ATOM 700 N N . LEU A 1 91 ? 2.344 -5.423 -14.594 1.00 96.94 91 LEU A N 1
ATOM 701 C CA . LEU A 1 91 ? 0.989 -4.924 -14.347 1.00 96.94 91 LEU A CA 1
ATOM 702 C C . LEU A 1 91 ? -0.038 -6.060 -14.264 1.00 96.94 91 LEU A C 1
ATOM 704 O O . LEU A 1 91 ? -1.035 -5.911 -13.567 1.00 96.94 91 LEU A O 1
ATOM 708 N N . GLY A 1 92 ? 0.215 -7.202 -14.913 1.00 97.31 92 GLY A N 1
ATOM 709 C CA . GLY A 1 92 ? -0.669 -8.361 -14.832 1.00 97.31 92 GLY A CA 1
ATOM 710 C C . GLY A 1 92 ? -0.686 -8.945 -13.422 1.00 97.31 92 GLY A C 1
ATOM 711 O O . GLY A 1 92 ? -1.754 -9.248 -12.895 1.00 97.31 92 GLY A O 1
ATOM 712 N N . VAL A 1 93 ? 0.472 -9.028 -12.760 1.00 97.69 93 VAL A N 1
ATOM 713 C CA . VAL A 1 93 ? 0.560 -9.392 -11.335 1.00 97.69 93 VAL A CA 1
ATOM 714 C C . VAL A 1 93 ? -0.149 -8.363 -10.460 1.00 97.69 93 VAL A C 1
ATOM 716 O O . VAL A 1 93 ? -0.919 -8.744 -9.583 1.00 97.69 93 VAL A O 1
ATOM 719 N N . LEU A 1 94 ? 0.064 -7.068 -10.693 1.00 97.56 94 LEU A N 1
ATOM 720 C CA . LEU A 1 94 ? -0.621 -6.030 -9.922 1.00 97.56 94 LEU A CA 1
ATOM 721 C C . LEU A 1 94 ? -2.148 -6.157 -10.010 1.00 97.56 94 LEU A C 1
ATOM 723 O O . LEU A 1 94 ? -2.825 -6.062 -8.992 1.00 97.56 94 LEU A O 1
ATOM 727 N N . GLU A 1 95 ? -2.683 -6.395 -11.203 1.00 97.56 95 GLU A N 1
ATOM 728 C CA . GLU A 1 95 ? -4.125 -6.475 -11.443 1.00 97.56 95 GLU A CA 1
ATOM 729 C C . GLU A 1 95 ? -4.720 -7.800 -10.963 1.00 97.56 95 GLU A C 1
ATOM 731 O O . GLU A 1 95 ? -5.699 -7.803 -10.230 1.00 97.56 95 GLU A O 1
ATOM 736 N N . SER A 1 96 ? -4.097 -8.931 -11.295 1.00 97.75 96 SER A N 1
ATOM 737 C CA . SER A 1 96 ? -4.603 -10.258 -10.908 1.00 97.75 96 SER A CA 1
ATOM 738 C C . SER A 1 96 ? -4.446 -10.585 -9.421 1.00 97.75 96 SER A C 1
ATOM 740 O O . SER A 1 96 ? -5.082 -11.515 -8.932 1.00 97.75 96 SER A O 1
ATOM 742 N N . PHE A 1 97 ? -3.563 -9.882 -8.706 1.00 98.50 97 PHE A N 1
ATOM 743 C CA . PHE A 1 97 ? -3.227 -10.197 -7.317 1.00 98.50 97 PHE A CA 1
ATOM 744 C C . PHE A 1 97 ? -3.386 -8.996 -6.385 1.00 98.50 97 PHE A C 1
ATOM 746 O O . PHE A 1 97 ? -4.083 -9.086 -5.379 1.00 98.50 97 PHE A O 1
ATOM 753 N N . GLY A 1 98 ? -2.773 -7.858 -6.716 1.00 98.12 98 GLY A N 1
ATOM 754 C CA . GLY A 1 98 ? -2.816 -6.661 -5.876 1.00 98.12 98 GLY A CA 1
ATOM 755 C C . GLY A 1 98 ? -4.198 -6.020 -5.794 1.00 98.12 98 GLY A C 1
ATOM 756 O O . GLY A 1 98 ? -4.689 -5.741 -4.703 1.00 98.12 98 GLY A O 1
ATOM 757 N N . VAL A 1 99 ? -4.841 -5.809 -6.945 1.00 98.69 99 VAL A N 1
ATOM 758 C CA . VAL A 1 99 ? -6.199 -5.246 -7.015 1.00 98.69 99 VAL A CA 1
ATOM 759 C C . VAL A 1 99 ? -7.196 -6.167 -6.319 1.00 98.69 99 VAL A C 1
ATOM 761 O O . VAL A 1 99 ? -8.013 -5.689 -5.536 1.00 98.69 99 VAL A O 1
ATOM 764 N N . GLU A 1 100 ? -7.081 -7.477 -6.522 1.00 98.50 100 GLU A N 1
ATOM 765 C CA . GLU A 1 100 ? -7.955 -8.458 -5.874 1.00 98.50 100 GLU A CA 1
ATOM 766 C C . GLU A 1 100 ? -7.741 -8.544 -4.355 1.00 98.50 100 GLU A C 1
ATOM 768 O O . GLU A 1 100 ? -8.703 -8.711 -3.605 1.00 98.50 100 GLU A O 1
ATOM 773 N N . ALA A 1 101 ? -6.516 -8.346 -3.860 1.00 98.75 101 ALA A N 1
ATOM 774 C CA . ALA A 1 101 ? -6.259 -8.232 -2.424 1.00 98.75 101 ALA A CA 1
ATOM 775 C C . ALA A 1 101 ? -6.924 -6.985 -1.808 1.00 98.75 101 ALA A C 1
ATOM 777 O O . ALA A 1 101 ? -7.493 -7.067 -0.719 1.00 98.75 101 ALA A O 1
ATOM 778 N N . ILE A 1 102 ? -6.913 -5.841 -2.507 1.00 98.81 102 ILE A N 1
ATOM 779 C CA . ILE A 1 102 ? -7.624 -4.630 -2.055 1.00 98.81 102 ILE A CA 1
ATOM 780 C C . ILE A 1 102 ? -9.141 -4.836 -2.132 1.00 98.81 102 ILE A C 1
ATOM 782 O O . ILE A 1 102 ? -9.841 -4.488 -1.186 1.00 98.81 102 ILE A O 1
ATOM 786 N N . ARG A 1 103 ? -9.656 -5.445 -3.207 1.00 98.69 103 ARG A N 1
ATOM 787 C CA . ARG A 1 103 ? -11.082 -5.776 -3.350 1.00 98.69 103 ARG A CA 1
ATOM 788 C C . ARG A 1 103 ? -11.575 -6.641 -2.191 1.00 98.69 103 ARG A C 1
ATOM 790 O O . ARG A 1 103 ? -12.518 -6.267 -1.508 1.00 98.69 103 ARG A O 1
ATOM 797 N N . ARG A 1 104 ? -10.859 -7.725 -1.884 1.00 98.38 104 ARG A N 1
ATOM 798 C CA . ARG A 1 104 ? -11.149 -8.584 -0.727 1.00 98.38 104 ARG A CA 1
ATOM 799 C C . ARG A 1 104 ? -11.151 -7.808 0.591 1.00 98.38 104 ARG A C 1
ATOM 801 O O . ARG A 1 104 ? -11.955 -8.094 1.474 1.00 98.38 104 ARG A O 1
ATOM 808 N N . ALA A 1 105 ? -10.249 -6.839 0.743 1.00 98.31 105 ALA A N 1
ATOM 809 C CA . ALA A 1 105 ? -10.199 -6.004 1.937 1.00 98.31 105 ALA A CA 1
ATOM 810 C C . ALA A 1 105 ? -11.430 -5.096 2.064 1.00 98.31 105 ALA A C 1
ATOM 812 O O . ALA A 1 105 ? -11.963 -4.970 3.162 1.00 98.31 105 ALA A O 1
ATOM 813 N N . ILE A 1 106 ? -11.903 -4.521 0.953 1.00 98.19 106 ILE A N 1
ATOM 814 C CA . ILE A 1 106 ? -13.158 -3.756 0.911 1.00 98.19 106 ILE A CA 1
ATOM 815 C C . ILE A 1 106 ? -14.328 -4.641 1.360 1.00 98.19 106 ILE A C 1
ATOM 817 O O . ILE A 1 106 ? -15.110 -4.235 2.217 1.00 98.19 106 ILE A O 1
ATOM 821 N N . ASP A 1 107 ? -14.406 -5.863 0.835 1.00 97.38 107 ASP A N 1
ATOM 822 C CA . ASP A 1 107 ? -15.570 -6.730 1.030 1.00 97.38 107 ASP A CA 1
ATOM 823 C C . ASP A 1 107 ? -15.595 -7.429 2.401 1.00 97.38 107 ASP A C 1
ATOM 825 O O . ASP A 1 107 ? -16.662 -7.759 2.912 1.00 97.38 107 ASP A O 1
ATOM 829 N N . SER A 1 108 ? -14.432 -7.739 2.987 1.00 96.06 108 SER A N 1
ATOM 830 C CA . SER A 1 108 ? -14.339 -8.717 4.090 1.00 96.06 108 SER A CA 1
ATOM 831 C C . SER A 1 108 ? -13.451 -8.314 5.269 1.00 96.06 108 SER A C 1
ATOM 833 O O . SER A 1 108 ? -13.335 -9.091 6.223 1.00 96.06 108 SER A O 1
ATOM 835 N N . CYS A 1 109 ? -12.806 -7.146 5.228 1.00 96.38 109 CYS A N 1
ATOM 836 C CA . CYS A 1 109 ? -11.951 -6.668 6.316 1.00 96.38 109 CYS A CA 1
ATOM 837 C C . CYS A 1 109 ? -12.560 -5.462 7.037 1.00 96.38 109 CYS A C 1
ATOM 839 O O . CYS A 1 109 ? -13.442 -4.769 6.527 1.00 96.38 109 CYS A O 1
ATOM 841 N N . ASP A 1 110 ? -12.066 -5.221 8.246 1.00 94.50 110 ASP A N 1
ATOM 842 C CA . ASP A 1 110 ? -12.413 -4.048 9.044 1.00 94.50 110 ASP A CA 1
ATOM 843 C C . ASP A 1 110 ? -11.546 -2.853 8.628 1.00 94.50 110 ASP A C 1
ATOM 845 O O . ASP A 1 110 ? -12.020 -1.719 8.571 1.00 94.50 110 ASP A O 1
ATOM 849 N N . ILE A 1 111 ? -10.280 -3.128 8.281 1.00 96.50 111 ILE A N 1
ATOM 850 C CA . ILE A 1 111 ? -9.263 -2.129 7.942 1.00 96.50 111 ILE A CA 1
ATOM 851 C C . ILE A 1 111 ? -8.587 -2.488 6.617 1.00 96.50 111 ILE A C 1
ATOM 853 O O . ILE A 1 111 ? -8.132 -3.622 6.422 1.00 96.50 111 ILE A O 1
ATOM 857 N N . ILE A 1 112 ? -8.462 -1.497 5.733 1.00 98.38 112 ILE A N 1
ATOM 858 C CA . ILE A 1 112 ? -7.787 -1.626 4.439 1.00 98.38 112 ILE A CA 1
ATOM 859 C C . ILE A 1 112 ? -6.407 -0.977 4.522 1.00 98.38 112 ILE A C 1
ATOM 861 O O . ILE A 1 112 ? -6.280 0.197 4.867 1.00 98.38 112 ILE A O 1
ATOM 865 N N . ILE A 1 113 ? -5.370 -1.716 4.140 1.00 98.44 113 ILE A N 1
ATOM 866 C CA . ILE A 1 113 ? -3.999 -1.215 4.058 1.00 98.44 113 ILE A CA 1
ATOM 867 C C . ILE A 1 113 ? -3.536 -1.148 2.602 1.00 98.44 113 ILE A C 1
ATOM 869 O O . ILE A 1 113 ? -3.707 -2.100 1.839 1.00 98.44 113 ILE A O 1
ATOM 873 N N . ILE A 1 114 ? -2.902 -0.039 2.219 1.00 98.56 114 ILE A N 1
ATOM 874 C CA . ILE A 1 114 ? -2.316 0.138 0.882 1.00 98.56 114 ILE A CA 1
ATOM 875 C C . ILE A 1 114 ? -0.912 0.746 1.012 1.00 98.56 114 ILE A C 1
ATOM 877 O O . ILE A 1 114 ? -0.731 1.964 0.955 1.00 98.56 114 ILE A O 1
ATOM 881 N N . ASP A 1 115 ? 0.096 -0.104 1.214 1.00 96.56 115 ASP A N 1
ATOM 882 C CA . ASP A 1 115 ? 1.513 0.285 1.241 1.00 96.56 115 ASP A CA 1
ATOM 883 C C . ASP A 1 115 ? 2.195 -0.222 -0.042 1.00 96.56 115 ASP A C 1
ATOM 885 O O . ASP A 1 115 ? 2.537 -1.394 -0.101 1.00 96.56 115 ASP A O 1
ATOM 889 N N . GLU A 1 116 ? 2.386 0.549 -1.117 1.00 94.44 116 GLU A N 1
ATOM 890 C CA . GLU A 1 116 ? 2.279 2.011 -1.284 1.00 94.44 116 GLU A CA 1
ATOM 891 C C . GLU A 1 116 ? 1.370 2.401 -2.473 1.00 94.44 116 GLU A C 1
ATOM 893 O O . GLU A 1 116 ? 1.335 1.723 -3.499 1.00 94.44 116 GLU A O 1
ATOM 898 N N . ILE A 1 117 ? 0.675 3.546 -2.385 1.00 97.38 117 ILE A N 1
ATOM 899 C CA . ILE A 1 117 ? 0.059 4.218 -3.548 1.00 97.38 117 ILE A CA 1
ATOM 900 C C . ILE A 1 117 ? 1.167 5.010 -4.257 1.00 97.38 117 ILE A C 1
ATOM 902 O O . ILE A 1 117 ? 1.316 6.229 -4.106 1.00 97.38 117 ILE A O 1
ATOM 906 N N . GLY A 1 118 ? 2.010 4.275 -4.977 1.00 95.19 118 GLY A N 1
ATOM 907 C CA . GLY A 1 118 ? 3.245 4.766 -5.566 1.00 95.19 118 GLY A CA 1
ATOM 908 C C . GLY A 1 118 ? 3.198 4.890 -7.085 1.00 95.19 118 GLY A C 1
ATOM 909 O O . GLY A 1 118 ? 2.208 4.599 -7.761 1.00 95.19 118 GLY A O 1
ATOM 910 N N . LYS A 1 119 ? 4.320 5.352 -7.650 1.00 94.12 119 LYS A N 1
ATOM 911 C CA . LYS A 1 119 ? 4.465 5.527 -9.102 1.00 94.12 119 LYS A CA 1
ATOM 912 C C . LYS A 1 119 ? 4.339 4.204 -9.862 1.00 94.12 119 LYS A C 1
ATOM 914 O O . LYS A 1 119 ? 3.891 4.245 -10.996 1.00 94.12 119 LYS A O 1
ATOM 919 N N . MET A 1 120 ? 4.789 3.079 -9.302 1.00 93.94 120 MET A N 1
ATOM 920 C CA . MET A 1 120 ? 4.775 1.787 -10.005 1.00 93.94 120 MET A CA 1
ATOM 921 C C . MET A 1 120 ? 3.354 1.235 -10.101 1.00 93.94 120 MET A C 1
ATOM 923 O O . MET A 1 120 ? 2.922 0.825 -11.172 1.00 93.94 120 MET A O 1
ATOM 927 N N . GLU A 1 121 ? 2.623 1.295 -8.997 1.00 96.69 121 GLU A N 1
ATOM 928 C CA . GLU A 1 121 ? 1.274 0.771 -8.839 1.00 96.69 121 GLU A CA 1
ATOM 929 C C . GLU A 1 121 ? 0.275 1.619 -9.633 1.00 96.69 121 GLU A C 1
ATOM 931 O O . GLU A 1 121 ? -0.547 1.104 -10.389 1.00 96.69 121 GLU A O 1
ATOM 936 N N . CYS A 1 122 ? 0.428 2.946 -9.580 1.00 97.06 122 CYS A N 1
ATOM 937 C CA . CYS A 1 122 ? -0.425 3.875 -10.318 1.00 97.06 122 CYS A CA 1
ATOM 938 C C . C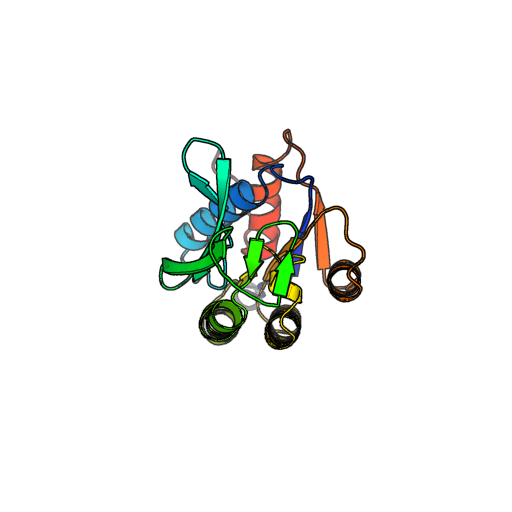YS A 1 122 ? -0.234 3.820 -11.847 1.00 97.06 122 CYS A C 1
ATOM 940 O O . CYS A 1 122 ? -0.911 4.559 -12.559 1.00 97.06 122 CYS A O 1
ATOM 942 N N . LEU A 1 123 ? 0.652 2.980 -12.394 1.00 95.62 123 LEU A N 1
ATOM 943 C CA . LEU A 1 123 ? 0.684 2.720 -13.842 1.00 95.62 123 LEU A CA 1
ATOM 944 C C . LEU A 1 123 ? -0.523 1.889 -14.299 1.00 95.62 123 LEU A C 1
ATOM 946 O O . LEU A 1 123 ? -0.921 2.005 -15.456 1.00 95.62 123 LEU A O 1
ATOM 950 N N . SER A 1 124 ? -1.131 1.100 -13.406 1.00 97.00 124 SER A N 1
ATOM 951 C CA . SER A 1 124 ? -2.387 0.400 -13.684 1.00 97.00 124 SER A CA 1
ATOM 952 C C . SER A 1 124 ? -3.586 1.309 -13.410 1.00 97.00 124 SER A C 1
ATOM 954 O O . SER A 1 124 ? -3.724 1.890 -12.331 1.00 97.00 124 SER A O 1
ATOM 956 N N . LYS A 1 125 ? -4.497 1.400 -14.385 1.00 97.69 125 LYS A N 1
ATOM 957 C CA . LYS A 1 125 ? -5.792 2.077 -14.208 1.00 97.69 125 LYS A CA 1
ATOM 958 C C . LYS A 1 125 ? -6.670 1.334 -13.201 1.00 97.69 125 LYS A C 1
ATOM 960 O O . LYS A 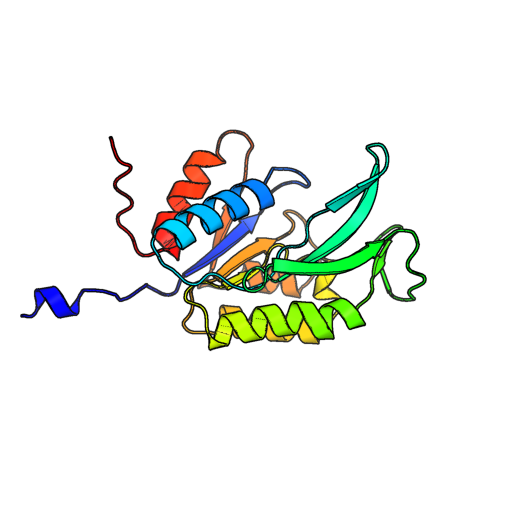1 125 ? -7.290 1.971 -12.359 1.00 97.69 125 LYS A O 1
ATOM 965 N N . SER A 1 126 ? -6.667 0.003 -13.243 1.00 98.31 126 SER A N 1
ATOM 966 C CA . SER A 1 126 ? -7.416 -0.844 -12.311 1.00 98.31 126 SER A CA 1
ATOM 967 C C . SER A 1 126 ? -6.972 -0.615 -10.867 1.00 98.31 126 SER A C 1
ATOM 969 O O . SER A 1 126 ? -7.812 -0.523 -9.974 1.00 98.31 126 SER A O 1
ATOM 971 N N . PHE A 1 127 ? -5.666 -0.422 -10.646 1.00 98.62 127 PHE A N 1
ATOM 972 C CA . PHE A 1 127 ? -5.143 -0.042 -9.336 1.00 98.62 127 PHE A CA 1
ATOM 973 C C . PHE A 1 127 ? -5.655 1.329 -8.867 1.00 98.62 127 PHE A C 1
ATOM 975 O O . PHE A 1 127 ? -6.101 1.463 -7.731 1.00 98.62 127 PHE A O 1
ATOM 982 N N . ARG A 1 128 ? -5.649 2.349 -9.737 1.00 98.69 128 ARG A N 1
ATOM 983 C CA . ARG A 1 128 ? -6.209 3.670 -9.390 1.00 98.69 128 ARG A CA 1
ATOM 984 C C . ARG A 1 128 ? -7.684 3.562 -8.997 1.00 98.69 128 ARG A C 1
ATOM 986 O O . ARG A 1 128 ? -8.077 4.073 -7.952 1.00 98.69 128 ARG A O 1
ATOM 993 N N . ASN A 1 129 ? -8.466 2.830 -9.787 1.00 98.75 129 ASN A N 1
ATOM 994 C CA . ASN A 1 129 ? -9.895 2.648 -9.550 1.00 98.75 129 ASN A CA 1
ATOM 995 C C . ASN A 1 129 ? -10.167 1.939 -8.214 1.00 98.75 129 ASN A C 1
ATOM 997 O O . ASN A 1 129 ? -11.014 2.391 -7.448 1.00 98.75 129 ASN A O 1
ATOM 1001 N N . ILE A 1 130 ? -9.442 0.859 -7.894 1.00 98.81 130 ILE A N 1
ATOM 1002 C CA . ILE A 1 130 ? -9.675 0.137 -6.633 1.00 98.81 130 ILE A CA 1
ATOM 1003 C C . ILE A 1 130 ? -9.235 0.950 -5.408 1.00 98.81 130 ILE A C 1
ATOM 1005 O O . ILE A 1 130 ? -9.867 0.861 -4.361 1.00 98.81 130 ILE A O 1
ATOM 1009 N N . VAL A 1 131 ? -8.203 1.794 -5.537 1.00 98.75 131 VAL A N 1
ATOM 1010 C CA . VAL A 1 131 ? -7.811 2.748 -4.487 1.00 98.75 131 VAL A CA 1
ATOM 1011 C C . VAL A 1 131 ? -8.921 3.774 -4.247 1.00 98.75 131 VAL A C 1
ATOM 1013 O O . VAL A 1 131 ? -9.242 4.061 -3.096 1.00 98.75 131 VAL A O 1
ATOM 1016 N N . GLU A 1 132 ? -9.543 4.313 -5.299 1.00 98.50 132 GLU A N 1
ATOM 1017 C CA . GLU A 1 132 ? -10.688 5.223 -5.148 1.00 98.50 132 GLU A CA 1
ATOM 1018 C C . GLU A 1 132 ? -11.879 4.531 -4.489 1.00 98.50 132 GLU A C 1
ATOM 1020 O O . GLU A 1 132 ? -12.481 5.099 -3.578 1.00 98.50 132 GLU A O 1
ATOM 1025 N N . MET A 1 133 ? -12.185 3.297 -4.897 1.00 98.50 133 MET A N 1
ATOM 1026 C CA . MET A 1 133 ? -13.228 2.488 -4.263 1.00 98.50 133 MET A CA 1
ATOM 1027 C C . MET A 1 133 ? -12.940 2.269 -2.775 1.00 98.50 133 MET A C 1
ATOM 1029 O O . MET A 1 133 ? -13.825 2.492 -1.955 1.00 98.50 133 MET A O 1
ATOM 1033 N N . ALA A 1 134 ? -11.703 1.915 -2.412 1.00 98.38 134 ALA A N 1
ATOM 1034 C CA . ALA A 1 134 ? -11.303 1.736 -1.019 1.00 98.38 134 ALA A CA 1
ATOM 1035 C C . ALA A 1 134 ? -11.495 3.023 -0.200 1.00 98.38 134 ALA A C 1
ATOM 1037 O O . ALA A 1 134 ? -12.146 2.993 0.841 1.00 98.38 134 ALA A O 1
ATOM 1038 N N . LEU A 1 135 ? -11.011 4.169 -0.693 1.00 97.44 135 LEU A N 1
ATOM 1039 C CA . LEU A 1 135 ? -11.149 5.467 -0.010 1.00 97.44 135 LEU A CA 1
ATOM 1040 C C . LEU A 1 135 ? -12.611 5.937 0.105 1.00 97.44 135 LEU A C 1
ATOM 1042 O O . LEU A 1 135 ? -12.968 6.680 1.026 1.00 97.44 135 LEU A O 1
ATOM 1046 N N . ASN A 1 136 ? -13.465 5.530 -0.835 1.00 96.56 136 ASN A N 1
ATOM 1047 C CA . ASN A 1 136 ? -14.890 5.850 -0.835 1.00 96.56 136 ASN A CA 1
ATOM 1048 C C . ASN A 1 136 ? -15.740 4.853 -0.030 1.00 96.56 136 ASN A C 1
ATOM 1050 O O . ASN A 1 136 ? -16.868 5.206 0.306 1.00 96.56 136 ASN A O 1
ATOM 1054 N N . SER A 1 137 ? -15.207 3.683 0.333 1.00 95.25 137 SER A N 1
ATOM 1055 C CA . SER A 1 137 ? -15.895 2.690 1.169 1.00 95.25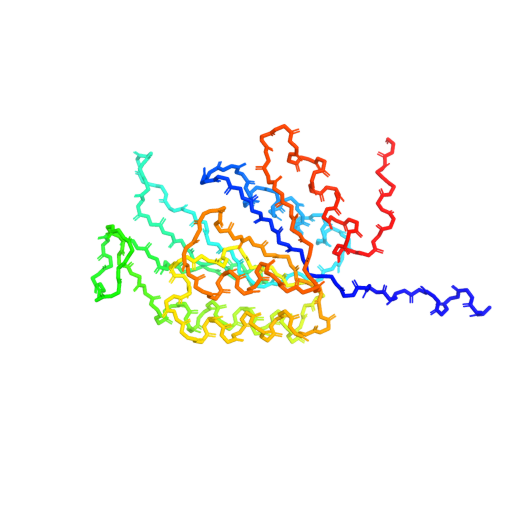 137 SER A CA 1
ATOM 1056 C C . SER A 1 137 ? -16.195 3.208 2.585 1.00 95.25 137 SER A C 1
ATOM 1058 O O . SER A 1 137 ? -15.798 4.313 2.967 1.00 95.25 137 SER A O 1
ATOM 1060 N N . ASP A 1 138 ? -16.923 2.420 3.366 1.00 91.94 138 ASP A N 1
ATOM 1061 C CA . ASP A 1 138 ? -17.204 2.655 4.785 1.00 91.94 138 ASP A CA 1
ATOM 1062 C C . ASP A 1 138 ? -16.060 2.199 5.712 1.00 91.94 138 ASP A C 1
ATOM 1064 O O . ASP A 1 138 ? -16.096 2.462 6.913 1.00 91.94 138 ASP A O 1
ATOM 1068 N N . LYS A 1 139 ? -15.023 1.555 5.162 1.00 91.88 139 LYS A N 1
ATOM 1069 C CA . LYS A 1 139 ? -13.875 1.036 5.909 1.00 91.88 139 LYS A CA 1
ATOM 1070 C C . LYS A 1 139 ? -12.835 2.117 6.172 1.00 91.88 139 LYS A C 1
ATOM 1072 O O . LYS A 1 139 ? -12.642 3.037 5.376 1.00 91.88 139 LYS A O 1
ATOM 1077 N N . ALA A 1 140 ? -12.105 1.969 7.274 1.00 94.00 140 ALA A N 1
ATOM 1078 C CA . ALA A 1 140 ? -10.942 2.802 7.528 1.00 94.00 140 ALA A CA 1
ATOM 1079 C C . ALA A 1 140 ? -9.779 2.367 6.619 1.00 94.00 140 ALA A C 1
ATOM 1081 O O . ALA A 1 140 ? -9.467 1.176 6.508 1.00 94.00 140 ALA A O 1
ATOM 1082 N N . VAL A 1 141 ? -9.129 3.336 5.971 1.00 97.50 141 VAL A N 1
ATOM 1083 C CA . VAL A 1 141 ? -8.005 3.088 5.059 1.00 97.50 141 VAL A CA 1
ATOM 1084 C C . VAL A 1 141 ? -6.732 3.653 5.662 1.00 97.50 141 VAL A C 1
ATOM 1086 O O . VAL A 1 141 ? -6.670 4.829 6.010 1.00 97.50 141 VAL A O 1
ATOM 1089 N N . LEU A 1 142 ? -5.682 2.842 5.721 1.00 97.81 142 LEU A N 1
ATOM 1090 C CA . LEU A 1 142 ? -4.332 3.286 6.029 1.00 97.81 142 LEU A CA 1
ATOM 1091 C C . LEU A 1 142 ? -3.431 3.039 4.818 1.00 97.81 142 LEU A C 1
ATOM 1093 O O . LEU A 1 142 ? -3.119 1.904 4.467 1.00 97.81 142 LEU A O 1
ATOM 1097 N N . ALA A 1 143 ? -2.982 4.113 4.185 1.00 98.06 143 ALA A N 1
ATOM 1098 C CA . ALA A 1 143 ? -2.159 4.038 2.987 1.00 98.06 143 ALA A CA 1
ATOM 1099 C C . ALA A 1 143 ? -0.829 4.769 3.160 1.00 98.06 143 ALA A C 1
ATOM 1101 O O . ALA A 1 143 ? -0.690 5.665 3.997 1.00 98.06 143 ALA A O 1
ATOM 1102 N N . THR A 1 144 ? 0.152 4.430 2.329 1.00 97.50 144 THR A N 1
ATOM 1103 C CA . THR A 1 144 ? 1.379 5.218 2.193 1.00 97.50 144 THR A CA 1
ATOM 1104 C C . THR A 1 144 ? 1.449 5.878 0.820 1.00 97.50 144 THR A C 1
ATOM 1106 O O . THR A 1 144 ? 0.930 5.355 -0.165 1.00 97.50 144 THR A O 1
ATOM 1109 N N . ILE A 1 145 ? 2.078 7.055 0.753 1.00 96.75 145 ILE A N 1
ATOM 1110 C CA . ILE A 1 145 ? 2.373 7.748 -0.510 1.00 96.75 145 ILE A CA 1
ATOM 1111 C C . ILE A 1 145 ? 3.828 8.243 -0.546 1.00 96.75 145 ILE A C 1
ATOM 1113 O O . ILE A 1 145 ? 4.416 8.543 0.507 1.00 96.75 145 ILE A O 1
ATOM 1117 N N . PRO A 1 146 ? 4.409 8.432 -1.745 1.00 94.50 146 PRO A N 1
ATOM 1118 C CA . PRO A 1 146 ? 5.667 9.144 -1.893 1.00 94.50 146 PRO A CA 1
ATOM 1119 C C . PRO A 1 146 ? 5.557 10.590 -1.389 1.00 94.50 146 PRO A C 1
ATOM 1121 O O . PRO A 1 146 ? 4.634 11.321 -1.747 1.00 94.50 146 PRO A O 1
ATOM 1124 N N . MET A 1 147 ? 6.567 11.059 -0.648 1.00 92.62 147 MET A N 1
ATOM 1125 C CA . MET A 1 147 ? 6.622 12.456 -0.184 1.00 92.62 147 MET A CA 1
ATOM 1126 C C . MET A 1 147 ? 6.652 13.478 -1.315 1.00 92.62 147 MET A C 1
ATOM 1128 O O . MET A 1 147 ? 6.066 14.554 -1.194 1.00 92.62 147 MET A O 1
ATOM 1132 N N . LYS A 1 148 ? 7.337 13.141 -2.407 1.00 91.62 148 LYS A N 1
ATOM 1133 C CA . LYS A 1 148 ? 7.414 13.961 -3.611 1.00 91.62 148 LYS A CA 1
ATOM 1134 C C . LYS A 1 148 ? 6.850 13.157 -4.769 1.00 91.62 148 LYS A C 1
ATOM 1136 O O . LYS A 1 148 ? 7.348 12.078 -5.076 1.00 91.62 148 LYS A O 1
ATOM 1141 N N . THR A 1 149 ? 5.836 13.706 -5.420 1.00 92.94 149 THR A N 1
ATOM 1142 C CA . THR A 1 149 ? 5.223 13.127 -6.611 1.00 92.94 149 THR A CA 1
ATOM 1143 C C . THR A 1 149 ? 4.707 14.238 -7.515 1.00 92.94 149 THR A C 1
ATOM 1145 O O . THR A 1 149 ? 4.362 15.323 -7.047 1.00 92.94 149 THR A O 1
ATOM 1148 N N . ARG A 1 150 ? 4.678 13.958 -8.817 1.00 94.12 150 ARG A N 1
ATOM 1149 C CA . ARG A 1 150 ? 3.993 14.773 -9.828 1.00 94.12 150 ARG A CA 1
ATOM 1150 C C . ARG A 1 150 ? 2.790 14.040 -10.421 1.00 94.12 150 ARG A C 1
ATOM 1152 O O . ARG A 1 150 ? 2.162 14.569 -11.327 1.00 94.12 150 ARG A O 1
ATOM 1159 N N . ASP A 1 151 ? 2.500 12.824 -9.952 1.00 96.56 151 ASP A N 1
ATOM 1160 C CA . ASP A 1 151 ? 1.360 12.060 -10.447 1.00 96.56 151 ASP A CA 1
ATOM 1161 C C . ASP A 1 151 ? 0.054 12.729 -9.979 1.00 96.56 151 ASP A C 1
ATOM 1163 O O . ASP A 1 151 ? -0.150 12.851 -8.764 1.00 96.56 151 ASP A O 1
ATOM 1167 N N . PRO A 1 152 ? -0.825 13.165 -10.901 1.00 97.19 152 PRO A N 1
ATOM 1168 C CA . PRO A 1 152 ? -2.062 13.856 -10.548 1.00 97.19 152 PRO A CA 1
ATOM 1169 C C . PRO A 1 152 ? -2.981 13.042 -9.635 1.00 97.19 152 PRO A C 1
ATOM 1171 O O . PRO A 1 152 ? -3.656 13.623 -8.790 1.00 97.19 152 PRO A O 1
ATOM 1174 N N . PHE A 1 153 ? -2.977 11.714 -9.761 1.00 98.19 153 PHE A N 1
ATOM 1175 C CA . PHE A 1 153 ? -3.810 10.833 -8.948 1.00 98.19 153 PHE A CA 1
ATOM 1176 C C . PHE A 1 153 ? -3.325 10.769 -7.501 1.00 98.19 153 PHE A C 1
ATOM 1178 O O . PHE A 1 153 ? -4.095 10.942 -6.565 1.00 98.19 153 PHE A O 1
ATOM 1185 N N . ILE A 1 154 ? -2.018 10.613 -7.286 1.00 97.88 154 ILE A N 1
ATOM 1186 C CA . ILE A 1 154 ? -1.473 10.606 -5.921 1.00 97.88 154 ILE A CA 1
ATOM 1187 C C . ILE A 1 154 ? -1.703 11.977 -5.257 1.00 97.88 154 ILE A C 1
ATOM 1189 O O . ILE A 1 154 ? -2.006 12.066 -4.065 1.00 97.88 154 ILE A O 1
ATOM 1193 N N . LEU A 1 155 ? -1.604 13.065 -6.033 1.00 97.31 155 LEU A N 1
ATOM 1194 C CA . LEU A 1 155 ? -1.917 14.412 -5.553 1.00 97.31 155 LEU A CA 1
ATOM 1195 C C . LEU A 1 155 ? -3.403 14.591 -5.218 1.00 97.31 155 LEU A C 1
ATOM 1197 O O . LEU A 1 155 ? -3.696 15.265 -4.231 1.00 97.31 155 LEU A O 1
ATOM 1201 N N . SER A 1 156 ? -4.328 14.021 -5.997 1.00 97.50 156 SER A N 1
ATOM 1202 C CA . SER A 1 156 ? -5.763 14.097 -5.699 1.00 97.50 156 SER A CA 1
ATOM 1203 C C . SER A 1 156 ? -6.104 13.312 -4.435 1.00 97.50 156 SER A C 1
ATOM 1205 O O . SER A 1 156 ? -6.768 13.862 -3.560 1.00 97.50 156 SER A O 1
ATOM 1207 N N . VAL A 1 157 ? -5.555 12.102 -4.273 1.00 97.38 157 VAL A N 1
ATOM 1208 C CA . VAL A 1 157 ? -5.690 11.276 -3.062 1.00 97.38 157 VAL A CA 1
ATOM 1209 C C . VAL A 1 157 ? -5.218 12.040 -1.821 1.00 97.38 157 VAL A C 1
ATOM 1211 O O . VAL A 1 157 ? -5.936 12.108 -0.827 1.00 97.38 157 VAL A O 1
ATOM 1214 N N . LYS A 1 158 ? -4.058 12.707 -1.892 1.00 94.88 158 LYS A N 1
ATOM 1215 C CA . LYS A 1 158 ? -3.523 13.522 -0.786 1.00 94.88 158 LYS A CA 1
ATOM 1216 C C . LYS A 1 158 ? -4.388 14.746 -0.442 1.00 94.88 158 LYS A C 1
ATOM 1218 O O . LYS A 1 158 ? -4.336 15.214 0.690 1.00 94.88 158 LYS A O 1
ATOM 1223 N N . LYS A 1 159 ? -5.124 15.302 -1.410 1.00 95.44 159 LYS A N 1
ATOM 1224 C CA . LYS A 1 159 ? -5.940 16.524 -1.257 1.00 95.44 159 LYS A CA 1
ATOM 1225 C C . LYS A 1 159 ? -7.389 16.253 -0.850 1.00 95.44 159 LYS A C 1
ATOM 1227 O O . LYS A 1 159 ? -8.154 17.206 -0.698 1.00 95.44 159 LYS A O 1
ATOM 1232 N N . ARG A 1 160 ? -7.791 14.987 -0.721 1.00 95.19 160 ARG A N 1
ATOM 1233 C CA . ARG A 1 160 ? -9.146 14.647 -0.290 1.00 95.19 160 ARG A CA 1
ATOM 1234 C C . ARG A 1 160 ? -9.431 15.243 1.090 1.00 95.19 160 ARG A C 1
ATOM 1236 O O . ARG A 1 160 ? -8.568 15.257 1.961 1.00 95.19 160 ARG A O 1
ATOM 1243 N N . ARG A 1 161 ? -10.660 15.725 1.284 1.00 92.31 161 ARG A N 1
ATOM 1244 C CA . ARG A 1 161 ? -11.088 16.360 2.543 1.00 92.31 161 ARG A CA 1
ATOM 1245 C C . ARG A 1 161 ? -11.239 15.363 3.693 1.00 92.31 161 ARG A C 1
ATOM 1247 O O . ARG A 1 161 ? -11.141 15.759 4.844 1.00 92.31 161 ARG A O 1
ATOM 1254 N N . ASP A 1 162 ? -11.473 14.094 3.373 1.00 91.44 162 ASP A N 1
ATOM 1255 C CA . ASP A 1 162 ? -11.649 12.990 4.321 1.00 91.44 162 ASP A CA 1
ATOM 1256 C C . ASP A 1 162 ? -10.337 12.246 4.628 1.00 91.44 162 ASP A C 1
ATOM 1258 O O . ASP A 1 162 ? -10.366 11.144 5.173 1.00 91.44 162 ASP A O 1
ATOM 1262 N N . VAL A 1 163 ? -9.187 12.831 4.267 1.00 94.38 163 VAL A N 1
ATOM 1263 C CA . VAL A 1 163 ? -7.856 12.251 4.469 1.00 94.38 163 VAL A CA 1
ATOM 1264 C C . VAL A 1 163 ? -7.057 13.044 5.501 1.00 94.38 163 VAL A C 1
ATOM 1266 O O . VAL A 1 163 ? -6.871 14.254 5.380 1.00 94.38 163 VAL A O 1
ATOM 1269 N N . ILE A 1 164 ? -6.484 12.331 6.470 1.00 95.12 164 ILE A N 1
ATOM 1270 C CA . ILE A 1 164 ? -5.492 12.852 7.413 1.00 95.12 164 ILE A CA 1
ATOM 1271 C C . ILE A 1 164 ? -4.105 12.409 6.953 1.00 95.12 164 ILE A C 1
ATOM 1273 O O . ILE A 1 164 ? -3.842 11.217 6.799 1.00 95.12 164 ILE A O 1
ATOM 1277 N N . VAL A 1 165 ? -3.192 13.361 6.758 1.00 95.12 165 VAL A N 1
ATOM 1278 C CA . VAL A 1 165 ? -1.830 13.077 6.284 1.00 95.12 165 VAL A CA 1
ATOM 1279 C C . VAL A 1 165 ? -0.818 13.231 7.418 1.00 95.12 165 VAL A C 1
ATOM 1281 O O . VAL A 1 165 ? -0.666 14.314 7.980 1.00 95.12 165 VAL A O 1
ATOM 1284 N N . PHE A 1 166 ? -0.050 12.178 7.691 1.00 94.69 166 PHE A N 1
ATOM 1285 C CA . PHE A 1 166 ? 1.084 12.200 8.612 1.00 94.69 166 PHE A CA 1
ATOM 1286 C C . PHE A 1 166 ? 2.416 12.097 7.880 1.00 94.69 166 PHE A C 1
ATOM 1288 O O . PHE A 1 166 ? 2.568 11.313 6.945 1.00 94.69 166 PHE A O 1
ATOM 1295 N N . ASN A 1 167 ? 3.414 12.846 8.350 1.00 91.56 167 ASN A N 1
ATOM 1296 C CA . ASN A 1 167 ? 4.784 12.740 7.864 1.00 91.56 167 ASN A CA 1
ATOM 1297 C C . ASN A 1 167 ? 5.633 11.893 8.825 1.00 91.56 167 ASN A C 1
ATOM 1299 O O . ASN A 1 167 ? 5.762 12.229 10.005 1.00 91.56 167 ASN A O 1
ATOM 1303 N N . VAL A 1 168 ? 6.221 10.808 8.322 1.00 85.88 168 VAL A N 1
ATOM 1304 C CA . VAL A 1 168 ? 7.191 9.991 9.058 1.00 85.88 168 VAL A CA 1
ATOM 1305 C C . VAL A 1 168 ? 8.534 10.699 9.052 1.00 85.88 168 VAL A C 1
ATOM 1307 O O . VAL A 1 168 ? 9.155 10.870 7.999 1.00 85.88 168 VAL A O 1
ATOM 1310 N N . LEU A 1 169 ? 8.992 11.024 10.253 1.00 78.00 169 LEU A N 1
ATOM 1311 C CA . LEU A 1 169 ? 10.348 11.457 10.565 1.00 78.00 169 LEU A CA 1
ATOM 1312 C C . LEU A 1 169 ? 10.977 10.393 11.476 1.00 78.00 169 LEU A C 1
ATOM 1314 O O . LEU A 1 169 ? 10.262 9.662 12.160 1.00 78.00 169 LEU A O 1
ATOM 1318 N N . GLU A 1 170 ? 12.301 10.245 11.472 1.00 64.81 170 GLU A N 1
ATOM 1319 C CA . GLU A 1 170 ? 12.953 9.143 12.203 1.00 64.81 170 GLU A CA 1
ATOM 1320 C C . GLU A 1 170 ? 12.607 9.111 13.695 1.00 64.81 170 GLU A C 1
ATOM 1322 O O . GLU A 1 170 ? 12.323 8.048 14.242 1.00 64.81 170 GLU A O 1
ATOM 1327 N N . GLU A 1 171 ? 12.517 10.287 14.301 1.00 67.31 171 GLU A N 1
ATOM 1328 C CA . GLU A 1 171 ? 12.203 10.529 15.709 1.00 67.31 171 GLU A CA 1
ATOM 1329 C C . GLU A 1 171 ? 10.741 10.260 16.115 1.00 67.31 171 GLU A C 1
ATOM 1331 O O . GLU A 1 171 ? 10.421 10.265 17.305 1.00 67.31 171 GLU A O 1
ATOM 1336 N N . ASN A 1 172 ? 9.824 10.036 15.162 1.00 77.12 172 ASN A N 1
ATOM 1337 C CA . ASN A 1 172 ? 8.385 10.010 15.448 1.00 77.12 172 ASN A CA 1
ATOM 1338 C C . ASN A 1 172 ? 7.682 8.664 15.215 1.00 77.12 172 ASN A C 1
ATOM 1340 O O . ASN A 1 172 ? 6.480 8.586 15.461 1.00 77.12 172 ASN A O 1
ATOM 1344 N N . LYS A 1 173 ? 8.391 7.607 14.793 1.00 83.19 173 LYS A N 1
ATOM 1345 C CA . LYS A 1 173 ? 7.786 6.343 14.320 1.00 83.19 173 LYS A CA 1
ATOM 1346 C C . LYS A 1 173 ? 6.837 5.692 15.329 1.00 83.19 173 LYS A C 1
ATOM 1348 O O . LYS A 1 173 ? 5.704 5.374 14.974 1.00 83.19 173 LYS A O 1
ATOM 1353 N N . ASP A 1 174 ? 7.263 5.530 16.580 1.00 85.81 174 ASP A N 1
ATOM 1354 C CA . ASP A 1 174 ? 6.444 4.869 17.605 1.00 85.81 174 ASP A CA 1
ATOM 1355 C C . ASP A 1 174 ? 5.235 5.708 18.012 1.00 85.81 174 ASP A C 1
ATOM 1357 O O . ASP A 1 174 ? 4.111 5.207 18.065 1.00 85.81 174 ASP A O 1
ATOM 1361 N N . LYS A 1 175 ? 5.450 7.009 18.232 1.00 88.44 175 LYS A N 1
ATOM 1362 C CA . LYS A 1 175 ? 4.372 7.957 18.540 1.00 88.44 175 LYS A CA 1
ATOM 1363 C C . LYS A 1 175 ? 3.365 8.033 17.395 1.00 88.44 175 LYS A C 1
ATOM 1365 O O . LYS A 1 175 ? 2.165 8.144 17.634 1.00 88.44 175 LYS A O 1
ATOM 1370 N N . LEU A 1 176 ? 3.844 7.974 16.156 1.00 91.00 176 LEU A N 1
ATOM 1371 C CA . LEU A 1 176 ? 3.000 7.972 14.975 1.00 91.00 176 LEU A CA 1
ATOM 1372 C C . LEU A 1 176 ? 2.179 6.685 14.880 1.00 91.00 176 LEU A C 1
ATOM 1374 O O . LEU A 1 176 ? 0.979 6.780 14.651 1.00 91.00 176 LEU A O 1
ATOM 1378 N N . ALA A 1 177 ? 2.775 5.514 15.116 1.00 91.50 177 ALA A N 1
ATOM 1379 C CA . ALA A 1 177 ? 2.035 4.252 15.143 1.00 91.50 177 ALA A CA 1
ATOM 1380 C C . ALA A 1 177 ? 0.871 4.303 16.148 1.00 91.50 177 ALA A C 1
ATOM 1382 O O . ALA A 1 177 ? -0.249 3.950 15.795 1.00 91.50 177 ALA A O 1
ATOM 1383 N N . ILE A 1 178 ? 1.100 4.838 17.354 1.00 90.12 178 ILE A N 1
ATOM 1384 C CA . ILE A 1 178 ? 0.051 5.010 18.376 1.00 90.12 178 ILE A CA 1
ATOM 1385 C C . ILE A 1 178 ? -1.053 5.963 17.896 1.00 90.12 178 ILE A C 1
ATOM 1387 O O . ILE A 1 178 ? -2.237 5.672 18.056 1.00 90.12 178 ILE A O 1
ATOM 1391 N N . LYS A 1 179 ? -0.691 7.103 17.291 1.00 90.75 179 LYS A N 1
ATOM 1392 C CA . LYS A 1 179 ? -1.674 8.050 16.735 1.00 90.75 179 LYS A CA 1
ATOM 1393 C C . LYS A 1 179 ? -2.523 7.410 15.641 1.00 90.75 179 LYS A C 1
ATOM 1395 O O . LYS A 1 179 ? -3.732 7.612 15.624 1.00 90.75 179 LYS A O 1
ATOM 1400 N N . ILE A 1 180 ? -1.895 6.644 14.751 1.00 92.62 180 ILE A N 1
ATOM 1401 C CA . ILE A 1 180 ? -2.596 5.913 13.697 1.00 92.62 180 ILE A CA 1
ATOM 1402 C C . ILE A 1 180 ? -3.539 4.889 14.334 1.00 92.62 180 ILE A C 1
ATOM 1404 O O . ILE A 1 180 ? -4.717 4.897 14.014 1.00 92.62 180 ILE A O 1
ATOM 1408 N N . LEU A 1 181 ? -3.080 4.076 15.288 1.00 91.19 181 LEU A N 1
ATOM 1409 C CA . LEU A 1 181 ? -3.922 3.074 15.954 1.00 91.19 181 LEU A CA 1
ATOM 1410 C C . LEU A 1 181 ? -5.183 3.671 16.586 1.00 91.19 181 LEU A C 1
ATOM 1412 O O . LEU A 1 181 ? -6.260 3.107 16.423 1.00 91.19 181 LEU A O 1
ATOM 1416 N N . ARG A 1 182 ? -5.072 4.835 17.238 1.00 88.19 182 ARG A N 1
ATOM 1417 C CA . ARG A 1 182 ? -6.233 5.548 17.800 1.00 88.19 182 ARG A CA 1
ATOM 1418 C C . ARG A 1 182 ? -7.247 5.961 16.738 1.00 88.19 182 ARG A C 1
ATOM 1420 O O . ARG A 1 182 ? -8.443 5.851 16.962 1.00 88.19 182 ARG A O 1
ATOM 1427 N N . LEU A 1 183 ? -6.767 6.435 15.590 1.00 89.19 183 LEU A N 1
ATOM 1428 C CA . LEU A 1 183 ? -7.630 6.878 14.498 1.00 89.19 183 LEU A CA 1
ATOM 1429 C C . LEU A 1 183 ? -8.286 5.693 13.789 1.00 89.19 183 LEU A C 1
ATOM 1431 O O . LEU A 1 183 ? -9.501 5.657 13.653 1.00 89.19 183 LEU A O 1
ATOM 1435 N N . VAL A 1 184 ? -7.482 4.732 13.331 1.00 86.12 184 VAL A N 1
ATOM 1436 C CA . VAL A 1 184 ? -7.950 3.667 12.433 1.00 86.12 184 VAL A CA 1
ATOM 1437 C C . VAL A 1 184 ? -8.610 2.520 13.211 1.00 86.12 184 VAL A C 1
ATOM 1439 O O . VAL A 1 184 ? -9.552 1.917 12.718 1.00 86.12 184 VAL A O 1
ATOM 1442 N N . GLY A 1 185 ? -8.153 2.228 14.433 1.00 75.62 185 GLY A N 1
ATOM 1443 C CA . GLY A 1 185 ? -8.705 1.158 15.271 1.00 75.62 185 GLY A CA 1
ATOM 1444 C C . GLY A 1 185 ? -9.931 1.558 16.096 1.00 75.62 185 GLY A C 1
ATOM 1445 O O . GLY A 1 185 ? -10.526 0.691 16.722 1.00 75.62 185 GLY A O 1
ATOM 1446 N N . GLY A 1 186 ? -10.300 2.845 16.139 1.00 67.31 186 GLY A N 1
ATOM 1447 C CA . GLY A 1 186 ? -11.450 3.326 16.919 1.00 67.31 186 GLY A CA 1
ATOM 1448 C C . GLY A 1 186 ? -11.300 3.206 18.444 1.00 67.31 186 GLY A C 1
ATOM 1449 O O . GLY A 1 186 ? -12.291 3.319 19.159 1.00 67.31 186 GLY A O 1
ATOM 1450 N N . TYR A 1 187 ? -10.084 2.977 18.953 1.00 54.62 187 TYR A N 1
ATOM 1451 C CA . TYR A 1 187 ? -9.821 2.815 20.384 1.00 54.62 187 TYR A CA 1
ATOM 1452 C C . TYR A 1 187 ? -9.317 4.108 21.033 1.00 54.62 187 TYR A C 1
ATOM 1454 O O . TYR A 1 187 ? -8.371 4.739 20.546 1.00 54.62 187 TYR A O 1
ATOM 1462 N N . ASP A 1 188 ? -9.827 4.396 22.234 1.00 47.19 188 ASP A N 1
ATOM 1463 C CA . ASP A 1 188 ? -9.049 5.060 23.279 1.00 47.19 188 ASP A CA 1
ATOM 1464 C C . ASP A 1 188 ? -7.859 4.155 23.609 1.00 47.19 188 ASP A C 1
ATOM 1466 O O . ASP A 1 188 ? -7.912 3.281 24.470 1.00 47.19 188 ASP A O 1
ATOM 1470 N N . TYR A 1 189 ? -6.769 4.313 22.858 1.00 42.62 189 TYR A N 1
ATOM 1471 C CA . TYR A 1 189 ? -5.510 3.633 23.134 1.00 42.62 189 TYR A CA 1
ATOM 1472 C C . TYR A 1 189 ? -4.916 4.263 24.402 1.00 42.62 189 TYR A C 1
ATOM 1474 O O . TYR A 1 189 ? -4.013 5.110 24.332 1.00 42.62 189 TYR A O 1
ATOM 1482 N N . SER A 1 190 ? -5.468 3.918 25.568 1.00 40.84 190 SER A N 1
ATOM 1483 C CA . SER A 1 190 ? -4.816 4.079 26.858 1.00 40.84 190 SER A CA 1
ATOM 1484 C C . SER A 1 190 ? -3.663 3.094 26.838 1.00 40.84 190 SER A C 1
ATOM 1486 O O . SER A 1 190 ? -3.848 1.913 27.121 1.00 40.84 190 SER A O 1
ATOM 1488 N N . GLY A 1 191 ? -2.500 3.561 26.379 1.00 39.34 191 GLY A N 1
ATOM 1489 C CA . GLY A 1 191 ? -1.278 2.782 26.471 1.00 39.34 191 GLY A CA 1
ATOM 1490 C C . GLY A 1 191 ? -1.211 2.215 27.878 1.00 39.34 191 GLY A C 1
ATOM 1491 O O . GLY A 1 191 ? -1.281 2.975 28.847 1.00 39.34 191 GLY A O 1
ATOM 1492 N N . SER A 1 192 ? -1.204 0.889 27.964 1.00 35.72 192 SER A N 1
ATOM 1493 C CA . SER A 1 192 ? -0.939 0.173 29.195 1.00 35.72 192 SER A CA 1
ATOM 1494 C C . SER A 1 192 ? 0.272 0.838 29.837 1.00 35.72 192 SER A C 1
ATOM 1496 O O . SER A 1 192 ? 1.295 1.023 29.172 1.00 35.72 192 SER A O 1
ATOM 1498 N N . ARG A 1 193 ? 0.062 1.308 31.067 1.00 35.38 193 ARG A N 1
ATOM 1499 C CA . ARG A 1 193 ? 1.103 1.838 31.943 1.00 35.38 193 ARG A CA 1
ATOM 1500 C C . ARG A 1 193 ? 2.296 0.895 32.005 1.00 35.38 193 ARG A C 1
ATOM 1502 O O . ARG A 1 193 ? 2.060 -0.333 31.956 1.00 35.38 193 ARG A O 1
#

Foldseek 3Di:
DVVCVPPDPLPAFEEEEEEAVPLCPVVLVVLLLVVLVVVVFFEWAWAWDFDDDPNDTFAIWIATPRVRDIDTQWGLPDPAPDDDVNIHGDVVCCQVPRLVRLVCCLVPGQEYEAHEPEPRSVVDPSSLVSVVVSSPGSHHYYYYYYPDDPPVSSVVVVPDPRYDYDYRHNVCSVVVSQVVCVNRVVDPCPPDD